Protein AF-0000000074845522 (afdb_homodimer)

Radius of gyration: 18.18 Å; Cα contacts (8 Å, |Δi|>4): 425; chains: 2; bounding box: 34×51×43 Å

pLDDT: mean 90.6, std 12.61, range [23.31, 98.69]

Structure (mmCIF, N/CA/C/O backbone):
data_AF-0000000074845522-model_v1
#
loop_
_entity.id
_entity.type
_entity.pdbx_description
1 polymer 'UHRF1-binding protein 1-like'
#
loop_
_atom_site.group_PDB
_atom_site.id
_atom_site.type_symbol
_atom_site.label_atom_id
_atom_site.label_alt_id
_atom_site.label_comp_id
_atom_site.label_asym_id
_atom_site.label_entity_id
_atom_site.label_seq_id
_atom_site.pdbx_PDB_ins_code
_atom_site.Cartn_x
_atom_site.Cartn_y
_atom_site.Cartn_z
_atom_site.occupancy
_atom_site.B_iso_or_equiv
_atom_site.auth_seq_id
_atom_site.auth_comp_id
_atom_site.auth_asym_id
_atom_site.auth_atom_id
_atom_site.pdbx_PDB_model_num
ATOM 1 N N . MET A 1 1 ? -9.688 24.25 10.195 1 79.38 1 MET A N 1
ATOM 2 C CA . MET A 1 1 ? -8.469 23.438 10.211 1 79.38 1 MET A CA 1
ATOM 3 C C . MET A 1 1 ? -8.766 21.984 9.883 1 79.38 1 MET A C 1
ATOM 5 O O . MET A 1 1 ? -8.211 21.438 8.93 1 79.38 1 MET A O 1
ATOM 9 N N . ALA A 1 2 ? -9.875 21.484 10.602 1 80.38 2 ALA A N 1
ATOM 10 C CA . ALA A 1 2 ? -10.258 20.109 10.297 1 80.38 2 ALA A CA 1
ATOM 11 C C . ALA A 1 2 ? -10.664 19.969 8.836 1 80.38 2 ALA A C 1
ATOM 13 O O . ALA A 1 2 ? -10.305 18.984 8.18 1 80.38 2 ALA A O 1
ATOM 14 N N . GLY A 1 3 ? -11.297 20.906 8.273 1 86.12 3 GLY A N 1
ATOM 15 C CA . GLY A 1 3 ? -11.742 20.875 6.895 1 86.12 3 GLY A CA 1
ATOM 16 C C . GLY A 1 3 ? -10.609 20.844 5.895 1 86.12 3 GLY A C 1
ATOM 17 O O . GLY A 1 3 ? -10.656 20.094 4.918 1 86.12 3 GLY A O 1
ATOM 18 N N . LEU A 1 4 ? -9.688 21.625 6.121 1 85.06 4 LEU A N 1
ATOM 19 C CA . LEU A 1 4 ? -8.523 21.672 5.238 1 85.06 4 LEU A CA 1
ATOM 20 C C . LEU A 1 4 ? -7.785 20.344 5.242 1 85.06 4 LEU A C 1
ATOM 22 O O . LEU A 1 4 ? -7.375 19.844 4.191 1 85.06 4 LEU A O 1
ATOM 26 N N . ILE A 1 5 ? -7.625 19.797 6.387 1 87.19 5 ILE A N 1
ATOM 27 C CA . ILE A 1 5 ? -6.91 18.531 6.5 1 87.19 5 ILE A CA 1
ATOM 28 C C . ILE A 1 5 ? -7.684 17.438 5.773 1 87.19 5 ILE A C 1
ATOM 30 O O . ILE A 1 5 ? -7.094 16.594 5.078 1 87.19 5 ILE A O 1
ATOM 34 N N . LYS A 1 6 ? -9.047 17.5 5.992 1 90.62 6 LYS A N 1
ATOM 35 C CA . LYS A 1 6 ? -9.891 16.531 5.305 1 90.62 6 LYS A CA 1
ATOM 36 C C . LYS A 1 6 ? -9.734 16.641 3.791 1 90.62 6 LYS A C 1
ATOM 38 O O . LYS A 1 6 ? -9.617 15.633 3.096 1 90.62 6 LYS A O 1
ATOM 43 N N . SER A 1 7 ? -9.727 17.891 3.377 1 92.56 7 SER A N 1
ATOM 44 C CA . SER A 1 7 ? -9.57 18.125 1.946 1 92.56 7 SER A CA 1
ATOM 45 C C . SER A 1 7 ? -8.211 17.625 1.449 1 92.56 7 SER A C 1
ATOM 47 O O . SER A 1 7 ? -8.117 17.047 0.365 1 92.56 7 SER A O 1
ATOM 49 N N . GLN A 1 8 ? -7.238 17.859 2.195 1 88.31 8 GLN A N 1
ATOM 50 C CA . GLN A 1 8 ? -5.895 17.422 1.841 1 88.31 8 GLN A CA 1
ATOM 51 C C . GLN A 1 8 ? -5.816 15.891 1.792 1 88.31 8 GLN A C 1
ATOM 53 O O . GLN A 1 8 ? -5.238 15.328 0.862 1 88.31 8 GLN A O 1
ATOM 58 N N . ILE A 1 9 ? -6.387 15.203 2.783 1 91.25 9 ILE A N 1
ATOM 59 C CA . ILE A 1 9 ? -6.402 13.742 2.842 1 91.25 9 ILE A CA 1
ATOM 60 C C . ILE A 1 9 ? -7.129 13.188 1.62 1 91.25 9 ILE A C 1
ATOM 62 O O . ILE A 1 9 ? -6.617 12.289 0.941 1 91.25 9 ILE A O 1
ATOM 66 N N . LEU A 1 10 ? -8.203 13.805 1.37 1 93.12 10 LEU A N 1
ATO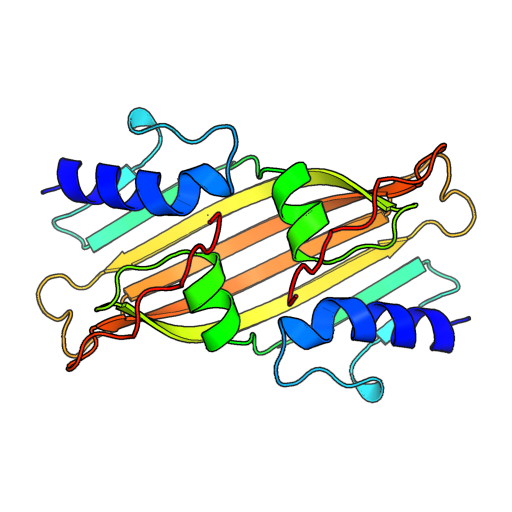M 67 C CA . LEU A 1 10 ? -9 13.352 0.237 1 93.12 10 LEU A CA 1
ATOM 68 C C . LEU A 1 10 ? -8.242 13.523 -1.071 1 93.12 10 LEU A C 1
ATOM 70 O O . LEU A 1 10 ? -8.211 12.617 -1.904 1 93.12 10 LEU A O 1
ATOM 74 N N . LYS A 1 11 ? -7.617 14.562 -1.212 1 92.19 11 LYS A N 1
ATOM 75 C CA . LYS A 1 11 ? -6.867 14.875 -2.426 1 92.19 11 LYS A CA 1
ATOM 76 C C . LYS A 1 11 ? -5.812 13.805 -2.707 1 92.19 11 LYS A C 1
ATOM 78 O O . LYS A 1 11 ? -5.633 13.391 -3.854 1 92.19 11 LYS A O 1
ATOM 83 N N . HIS A 1 12 ? -5.188 13.281 -1.694 1 90.5 12 HIS A N 1
ATOM 84 C CA . HIS A 1 12 ? -4.062 12.375 -1.887 1 90.5 12 HIS A CA 1
ATOM 85 C C . HIS A 1 12 ? -4.52 10.922 -1.893 1 90.5 12 HIS A C 1
ATOM 87 O O . HIS A 1 12 ? -3.918 10.078 -2.562 1 90.5 12 HIS A O 1
ATOM 93 N N . LEU A 1 13 ? -5.621 10.578 -1.211 1 93.62 13 LEU A N 1
ATOM 94 C CA . LEU A 1 13 ? -6.027 9.188 -1.063 1 93.62 13 LEU A CA 1
ATOM 95 C C . LEU A 1 13 ? -7.121 8.828 -2.066 1 93.62 13 LEU A C 1
ATOM 97 O O . LEU A 1 13 ? -7.344 7.652 -2.355 1 93.62 13 LEU A O 1
ATOM 101 N N . SER A 1 14 ? -7.742 9.797 -2.609 1 94.06 14 SER A N 1
ATOM 102 C CA . SER A 1 14 ? -8.914 9.539 -3.443 1 94.06 14 SER A CA 1
ATOM 103 C C . SER A 1 14 ? -8.539 8.742 -4.688 1 94.06 14 SER A C 1
ATOM 105 O O . SER A 1 14 ? -9.352 7.957 -5.188 1 94.06 14 SER A O 1
ATOM 107 N N . LYS A 1 15 ? -7.301 8.961 -5.148 1 92.69 15 LYS A N 1
ATOM 108 C CA . LYS A 1 15 ? -6.859 8.219 -6.324 1 92.69 15 LYS A CA 1
ATOM 109 C C . LYS A 1 15 ? -6.773 6.723 -6.023 1 92.69 15 LYS A C 1
ATOM 111 O O . LYS A 1 15 ? -6.98 5.895 -6.914 1 92.69 15 LYS A O 1
ATOM 116 N N . PHE A 1 16 ? -6.543 6.406 -4.77 1 95.44 16 PHE A N 1
ATOM 117 C CA . PHE A 1 16 ? -6.246 5.027 -4.406 1 95.44 16 PHE A CA 1
ATOM 118 C C . PHE A 1 16 ? -7.457 4.367 -3.762 1 95.44 16 PHE A C 1
ATOM 120 O O . PHE A 1 16 ? -7.441 3.166 -3.479 1 95.44 16 PHE A O 1
ATOM 127 N N . THR A 1 17 ? -8.516 5.148 -3.584 1 97.38 17 THR A N 1
ATOM 128 C CA . THR A 1 17 ? -9.68 4.625 -2.883 1 97.38 17 THR A CA 1
ATOM 129 C C . THR A 1 17 ? -10.945 4.832 -3.711 1 97.38 17 THR A C 1
ATOM 131 O O . THR A 1 17 ? -11.008 5.746 -4.535 1 97.38 17 THR A O 1
ATOM 134 N N . LYS A 1 18 ? -11.914 3.988 -3.457 1 97.19 18 LYS A N 1
ATOM 135 C CA . LYS A 1 18 ? -13.172 4.055 -4.203 1 97.19 18 LYS A CA 1
ATOM 136 C C . LYS A 1 18 ? -14.312 4.559 -3.322 1 97.19 18 LYS A C 1
ATOM 138 O O . LYS A 1 18 ? -15.359 4.969 -3.828 1 97.19 18 LYS A O 1
ATOM 143 N N . ASN A 1 19 ? -14.109 4.469 -2.041 1 97.06 19 ASN A N 1
ATOM 144 C CA . ASN A 1 19 ? -15.234 4.781 -1.167 1 97.06 19 ASN A CA 1
ATOM 145 C C . ASN A 1 19 ? -14.867 5.855 -0.145 1 97.06 19 ASN A C 1
ATOM 147 O O . ASN A 1 19 ? -15.422 5.883 0.955 1 97.06 19 ASN A O 1
ATOM 151 N N . LEU A 1 20 ? -13.953 6.68 -0.447 1 95.75 20 LEU A N 1
ATOM 152 C CA . LEU A 1 20 ? -13.539 7.699 0.507 1 95.75 20 LEU A CA 1
ATOM 153 C C . LEU A 1 20 ? -14.242 9.023 0.233 1 95.75 20 LEU A C 1
ATOM 155 O O . LEU A 1 20 ? -14.281 9.484 -0.908 1 95.75 20 LEU A O 1
ATOM 159 N N . SER A 1 21 ? -14.961 9.531 1.164 1 93.75 21 SER A N 1
ATOM 160 C CA . SER A 1 21 ? -15.57 10.859 1.137 1 93.75 21 SER A CA 1
ATOM 161 C C . SER A 1 21 ? -15.227 11.648 2.396 1 93.75 21 SER A C 1
ATOM 163 O O . SER A 1 21 ? -14.75 11.078 3.383 1 93.75 21 SER A O 1
ATOM 165 N N . SER A 1 22 ? -15.453 12.93 2.318 1 90.56 22 SER A N 1
ATOM 166 C CA . SER A 1 22 ? -15.078 13.828 3.408 1 90.56 22 SER A CA 1
ATOM 167 C C . SER A 1 22 ? -15.766 13.43 4.711 1 90.56 22 SER A C 1
ATOM 169 O O . SER A 1 22 ? -15.203 13.602 5.793 1 90.56 22 SER A O 1
ATOM 171 N N . ASP A 1 23 ? -16.906 12.883 4.625 1 91.06 23 ASP A N 1
ATOM 172 C CA . ASP A 1 23 ? -17.688 12.547 5.812 1 91.06 23 ASP A CA 1
ATOM 173 C C . ASP A 1 23 ? -17.125 11.312 6.512 1 91.06 23 ASP A C 1
ATOM 175 O O . ASP A 1 23 ? -17.438 11.055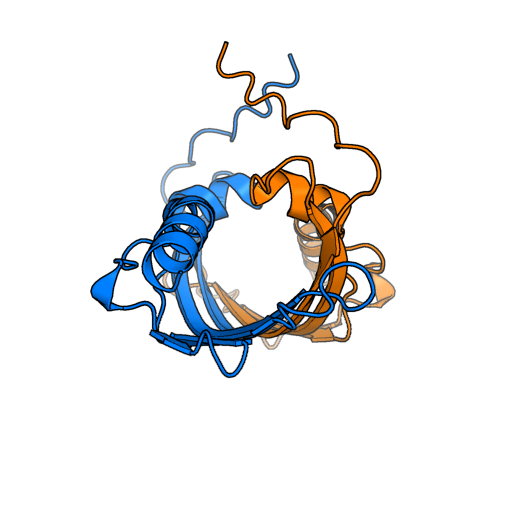 7.676 1 91.06 23 ASP A O 1
ATOM 179 N N . LYS A 1 24 ? -16.281 10.531 5.816 1 92.25 24 LYS A N 1
ATOM 180 C CA . LYS A 1 24 ? -15.703 9.312 6.375 1 92.25 24 LYS A CA 1
ATOM 181 C C . LYS A 1 24 ? -14.383 9.602 7.078 1 92.25 24 LYS A C 1
ATOM 183 O O . LYS A 1 24 ? -13.859 8.75 7.805 1 92.25 24 LYS A O 1
ATOM 188 N N . ILE A 1 25 ? -13.906 10.719 6.863 1 92.81 25 ILE A N 1
ATOM 189 C CA . ILE A 1 25 ? -12.617 11.078 7.445 1 92.81 25 ILE A CA 1
ATOM 190 C C . ILE A 1 25 ? -12.82 11.641 8.852 1 92.81 25 ILE A C 1
ATOM 192 O O . ILE A 1 25 ? -13.469 12.68 9.016 1 92.81 25 ILE A O 1
ATOM 196 N N . ASN A 1 26 ? -12.359 10.906 9.781 1 91.94 26 ASN A N 1
ATOM 197 C CA . ASN A 1 26 ? -12.383 11.352 11.172 1 91.94 26 ASN A CA 1
ATOM 198 C C . ASN A 1 26 ? -11 11.797 11.633 1 91.94 26 ASN A C 1
ATOM 200 O O . ASN A 1 26 ? -10.102 10.969 11.828 1 91.94 26 ASN A O 1
ATOM 204 N N . VAL A 1 27 ? -10.82 13.062 11.828 1 89.25 27 VAL A N 1
ATOM 205 C CA . VAL A 1 27 ? -9.531 13.602 12.25 1 89.25 27 VAL A CA 1
ATOM 206 C C . VAL A 1 27 ? -9.719 14.508 13.461 1 89.25 27 VAL A C 1
ATOM 208 O O . VAL A 1 27 ? -10.555 15.414 13.445 1 89.25 27 VAL A O 1
ATOM 211 N N . SER A 1 28 ? -9.125 14.203 14.539 1 89.88 28 SER A N 1
ATOM 212 C CA . SER A 1 28 ? -9.023 15.078 15.711 1 89.88 28 SER A CA 1
ATOM 213 C C . SER A 1 28 ? -7.867 16.062 15.562 1 89.88 28 SER A C 1
ATOM 215 O O . SER A 1 28 ? -6.707 15.695 15.789 1 89.88 28 SER A O 1
ATOM 217 N N . THR A 1 29 ? -8.117 17.266 15.273 1 83.12 29 THR A N 1
ATOM 218 C CA . THR A 1 29 ? -7.078 18.25 15.008 1 83.12 29 THR A CA 1
ATOM 219 C C . THR A 1 29 ? -6.328 18.609 16.297 1 83.12 29 THR A C 1
ATOM 221 O O . THR A 1 29 ? -5.105 18.766 16.281 1 83.12 29 THR A O 1
ATOM 224 N N . PHE A 1 30 ? -7.152 18.781 17.406 1 84.31 30 PHE A N 1
ATOM 225 C CA . PHE A 1 30 ? -6.504 19.125 18.672 1 84.31 30 PHE A CA 1
ATOM 226 C C . PHE A 1 30 ? -5.523 18.031 19.094 1 84.31 30 PHE A C 1
ATOM 228 O O . PHE A 1 30 ? -4.387 18.312 19.469 1 84.31 30 PHE A O 1
ATOM 235 N N . LYS A 1 31 ? -5.879 16.734 18.812 1 88.75 31 LYS A N 1
ATOM 236 C CA . LYS A 1 31 ? -5.043 15.609 19.219 1 88.75 31 LYS A CA 1
ATOM 237 C C . LYS A 1 31 ? -4.047 15.25 18.109 1 88.75 31 LYS A C 1
ATOM 239 O O . LYS A 1 31 ? -3.08 14.531 18.359 1 88.75 31 LYS A O 1
ATOM 244 N N . GLY A 1 32 ? -4.273 15.734 16.938 1 91.81 32 GLY A N 1
ATOM 245 C CA . GLY A 1 32 ? -3.42 15.43 15.805 1 91.81 32 GLY A CA 1
ATOM 246 C C . GLY A 1 32 ? -3.549 13.992 15.336 1 91.81 32 GLY A C 1
ATOM 247 O O . GLY A 1 32 ? -2.549 13.336 15.031 1 91.81 32 GLY A O 1
ATOM 248 N N . GLU A 1 33 ? -4.684 13.406 15.578 1 94.38 33 GLU A N 1
ATOM 249 C CA . GLU A 1 33 ? -4.906 12.016 15.188 1 94.38 33 GLU A CA 1
ATOM 250 C C . GLU A 1 33 ? -6.074 11.891 14.211 1 94.38 33 GLU A C 1
ATOM 252 O O . GLU A 1 33 ? -7.031 12.664 14.281 1 94.38 33 GLU A O 1
ATOM 257 N N . GLY A 1 34 ? -5.922 10.953 13.25 1 94 34 GLY A N 1
ATOM 258 C CA . GLY A 1 34 ? -6.98 10.602 12.312 1 94 34 GLY A CA 1
ATOM 259 C C . GLY A 1 34 ? -7.09 9.117 12.055 1 94 34 GLY A C 1
ATOM 260 O O . GLY A 1 34 ? -6.109 8.383 12.203 1 94 34 GLY A O 1
ATOM 261 N N . GLU A 1 35 ? -8.336 8.766 11.773 1 94.5 35 GLU A N 1
ATOM 262 C CA . GLU A 1 35 ? -8.555 7.344 11.516 1 94.5 35 GLU A CA 1
ATOM 263 C C . GLU A 1 35 ? -9.562 7.137 10.391 1 94.5 35 GLU A C 1
ATOM 265 O O . GLU A 1 35 ? -10.547 7.879 10.289 1 94.5 35 GLU A O 1
ATOM 270 N N . LEU A 1 36 ? -9.297 6.18 9.578 1 95.31 36 LEU A N 1
ATOM 271 C CA . LEU A 1 36 ? -10.195 5.68 8.547 1 95.31 36 LEU A CA 1
ATOM 272 C C . LEU A 1 36 ? -10.352 4.168 8.641 1 95.31 36 LEU A C 1
ATOM 274 O O . LEU A 1 36 ? -9.422 3.469 9.047 1 95.31 36 LEU A O 1
ATOM 278 N N . SER A 1 37 ? -11.5 3.752 8.328 1 95.69 37 SER A N 1
ATOM 279 C CA . SER A 1 37 ? -11.711 2.309 8.367 1 95.69 37 SER A CA 1
ATOM 280 C C . SER A 1 37 ? -12.422 1.817 7.113 1 95.69 37 SER A C 1
ATOM 282 O O . SER A 1 37 ? -13.141 2.578 6.461 1 95.69 37 SER A O 1
ATOM 284 N N . ASN A 1 38 ? -12.156 0.549 6.777 1 96.81 38 ASN A N 1
ATOM 285 C CA . ASN A 1 38 ? -12.844 -0.185 5.719 1 96.81 38 ASN A CA 1
ATOM 286 C C . ASN A 1 38 ? -12.766 0.546 4.383 1 96.81 38 ASN A C 1
ATOM 288 O O . ASN A 1 38 ? -13.789 0.78 3.736 1 96.81 38 ASN A O 1
ATOM 292 N N . LEU A 1 39 ? -11.586 0.851 4.066 1 97.75 39 LEU A N 1
ATOM 293 C CA . LEU A 1 39 ? -11.367 1.499 2.777 1 97.75 39 LEU A CA 1
ATOM 294 C C . LEU A 1 39 ? -11.375 0.476 1.646 1 97.75 39 LEU A C 1
ATOM 296 O O . LEU A 1 39 ? -10.758 -0.584 1.758 1 97.75 39 LEU A O 1
ATOM 300 N N . GLU A 1 40 ? -12.109 0.762 0.658 1 98.56 40 GLU A N 1
ATOM 301 C CA . GLU A 1 40 ? -12 0.024 -0.597 1 98.56 40 GLU A CA 1
ATOM 302 C C . GLU A 1 40 ? -11.008 0.688 -1.544 1 98.56 40 GLU A C 1
ATOM 304 O O . GLU A 1 40 ? -11.164 1.856 -1.901 1 98.56 40 GLU A O 1
ATOM 309 N N . LEU A 1 41 ? -10.023 -0.035 -1.966 1 98.25 41 LEU A N 1
ATOM 310 C CA . LEU A 1 41 ? -8.961 0.506 -2.811 1 98.25 41 LEU A CA 1
ATOM 311 C C . LEU A 1 41 ? -9.305 0.349 -4.285 1 98.25 41 LEU A C 1
ATOM 313 O O . LEU A 1 41 ? -10.148 -0.481 -4.648 1 98.25 41 LEU A O 1
ATOM 317 N N . ASN A 1 42 ? -8.672 1.185 -5.117 1 98 42 ASN A N 1
ATOM 318 C CA . ASN A 1 42 ? -8.914 1.174 -6.559 1 98 42 ASN A CA 1
ATOM 319 C C . ASN A 1 42 ? -8.109 0.08 -7.254 1 98 42 ASN A C 1
ATOM 321 O O . ASN A 1 42 ? -6.91 0.232 -7.473 1 98 42 ASN A O 1
ATOM 325 N N . GLU A 1 43 ? -8.766 -0.927 -7.645 1 97.69 43 GLU A N 1
ATOM 326 C CA . GLU A 1 43 ? -8.125 -2.127 -8.188 1 97.69 43 GLU A CA 1
ATOM 327 C C . GLU A 1 43 ? -7.41 -1.826 -9.5 1 97.69 43 GLU A C 1
ATOM 329 O O . GLU A 1 43 ? -6.324 -2.352 -9.75 1 97.69 43 GLU A O 1
ATOM 334 N N . ASP A 1 44 ? -7.988 -0.964 -10.273 1 96.12 44 ASP A N 1
ATOM 335 C CA . ASP A 1 44 ? -7.391 -0.66 -11.57 1 96.12 44 ASP A CA 1
ATOM 336 C C . ASP A 1 44 ? -6.074 0.095 -11.406 1 96.12 44 ASP A C 1
ATOM 338 O O . ASP A 1 44 ? -5.094 -0.199 -12.094 1 96.12 44 ASP A O 1
ATOM 342 N N . ILE A 1 45 ? -6.039 1.007 -10.523 1 95.06 45 ILE A N 1
ATOM 343 C CA . ILE A 1 45 ? -4.836 1.79 -10.266 1 95.06 45 ILE A CA 1
ATOM 344 C C . ILE A 1 45 ? -3.744 0.887 -9.695 1 95.06 45 ILE A C 1
ATOM 346 O O . ILE A 1 45 ? -2.598 0.929 -10.148 1 95.06 45 ILE A O 1
ATOM 350 N N . LEU A 1 46 ? -4.125 0.031 -8.773 1 95.75 46 LEU A N 1
ATOM 351 C CA . LEU A 1 46 ? -3.148 -0.858 -8.148 1 95.75 46 LEU A CA 1
ATOM 352 C C . LEU A 1 46 ? -2.6 -1.857 -9.164 1 95.75 46 LEU A C 1
ATOM 354 O O . LEU A 1 46 ? -1.405 -2.164 -9.156 1 95.75 46 LEU A O 1
ATOM 358 N N . THR A 1 47 ? -3.48 -2.377 -10.047 1 96.25 47 THR A N 1
ATOM 359 C CA . THR A 1 47 ? -3.059 -3.295 -11.102 1 96.25 47 THR A CA 1
ATOM 360 C C . THR A 1 47 ? -1.975 -2.662 -11.969 1 96.25 47 THR A C 1
ATOM 362 O O . THR A 1 47 ? -0.989 -3.314 -12.32 1 96.25 47 THR A O 1
ATOM 365 N N . GLN A 1 48 ? -2.092 -1.42 -12.219 1 93.25 48 GLN A N 1
ATOM 366 C CA . GLN A 1 48 ? -1.132 -0.699 -13.047 1 93.25 48 GLN A CA 1
ATOM 367 C C . GLN A 1 48 ? 0.152 -0.409 -12.281 1 93.25 48 GLN A C 1
ATOM 369 O O . GLN A 1 48 ? 1.253 -0.624 -12.789 1 93.25 48 GLN A O 1
ATOM 374 N N . LEU A 1 49 ? 0.011 -0.007 -11.109 1 90 49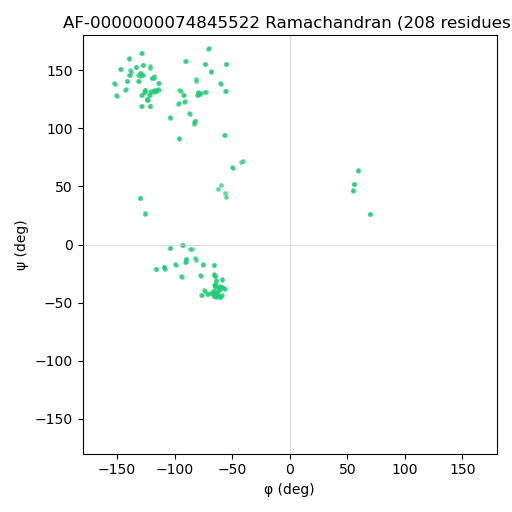 LEU A N 1
ATOM 375 C CA . LEU A 1 49 ? 1.151 0.401 -10.297 1 90 49 LEU A CA 1
ATOM 376 C C . LEU A 1 49 ? 2.068 -0.784 -10.016 1 90 49 LEU A C 1
ATOM 378 O O . LEU A 1 49 ? 3.293 -0.635 -9.984 1 90 49 LEU A O 1
ATOM 382 N N . LEU A 1 50 ? 1.487 -1.948 -9.844 1 91.5 50 LEU A N 1
ATOM 383 C CA . LEU A 1 50 ? 2.273 -3.127 -9.5 1 91.5 50 LEU A CA 1
ATOM 384 C C . LEU A 1 50 ? 2.838 -3.791 -10.75 1 91.5 50 LEU A C 1
ATOM 386 O O . LEU A 1 50 ? 3.555 -4.793 -10.656 1 91.5 50 LEU A O 1
ATOM 390 N N . GLU A 1 51 ? 2.494 -3.289 -11.852 1 90.56 51 GLU A N 1
ATOM 391 C CA . GLU A 1 51 ? 3.004 -3.793 -13.125 1 90.56 51 GLU A CA 1
ATOM 392 C C . GLU A 1 51 ? 2.752 -5.293 -13.258 1 90.56 51 GLU A C 1
ATOM 394 O O . GLU A 1 51 ? 3.666 -6.051 -13.594 1 90.56 51 GLU A O 1
ATOM 399 N N . LEU A 1 52 ? 1.622 -5.723 -12.969 1 93.25 52 LEU A N 1
ATOM 400 C CA . LEU A 1 52 ? 1.288 -7.141 -13.039 1 93.25 52 LEU A CA 1
ATOM 401 C C . LEU A 1 52 ? 1.277 -7.625 -14.484 1 93.25 52 LEU A C 1
ATOM 403 O O . LEU A 1 52 ? 0.979 -6.855 -15.398 1 93.25 52 LEU A O 1
ATOM 407 N N . PRO A 1 53 ? 1.613 -8.859 -14.641 1 91.62 53 PRO A N 1
ATOM 408 C CA . PRO A 1 53 ? 1.493 -9.367 -16 1 91.62 53 PRO A CA 1
ATOM 409 C C . PRO A 1 53 ? 0.094 -9.18 -16.594 1 91.62 53 PRO A C 1
ATOM 411 O O . PRO A 1 53 ? -0.884 -9.102 -15.836 1 91.62 53 PRO A O 1
ATOM 414 N N . THR A 1 54 ? -0.02 -9.125 -17.891 1 94.81 54 THR A N 1
ATOM 415 C CA . THR A 1 54 ? -1.265 -8.766 -18.562 1 94.81 54 THR A CA 1
ATOM 416 C C . THR A 1 54 ? -2.338 -9.82 -18.312 1 94.81 54 THR A C 1
ATOM 418 O O . THR A 1 54 ? -3.523 -9.57 -18.547 1 94.81 54 THR A O 1
ATOM 421 N N . TRP A 1 55 ? -1.989 -10.922 -17.906 1 94.06 55 TRP A N 1
ATOM 422 C CA . TRP A 1 55 ? -2.959 -11.984 -17.688 1 94.06 55 TRP A CA 1
ATOM 423 C C . TRP A 1 55 ? -3.428 -11.984 -16.234 1 94.06 55 TRP A C 1
ATOM 425 O O . TRP A 1 55 ? -4.164 -12.883 -15.812 1 94.06 55 TRP A O 1
ATOM 435 N N . LEU A 1 56 ? -2.924 -11.07 -15.367 1 95.25 56 LEU A N 1
ATOM 436 C CA . LEU A 1 56 ? -3.324 -10.938 -13.969 1 95.25 56 LEU A CA 1
ATOM 437 C C . LEU A 1 56 ? -3.939 -9.57 -13.703 1 95.25 56 LEU A C 1
ATOM 439 O O . LEU A 1 56 ? -3.496 -8.57 -14.266 1 95.25 56 LEU A O 1
ATOM 443 N N . ARG A 1 57 ? -4.926 -9.578 -12.852 1 96.69 57 ARG A N 1
ATOM 444 C CA . ARG A 1 57 ? -5.492 -8.312 -12.414 1 96.69 57 ARG A CA 1
ATOM 445 C C . ARG A 1 57 ? -5.977 -8.391 -10.969 1 96.69 57 ARG A C 1
ATOM 447 O O . ARG A 1 57 ? -6.355 -9.469 -10.5 1 96.69 57 ARG A O 1
ATOM 454 N N . ILE A 1 58 ? -5.945 -7.277 -10.305 1 97.88 58 ILE A N 1
ATOM 455 C CA . ILE A 1 58 ? -6.527 -7.172 -8.969 1 97.88 58 ILE A CA 1
ATOM 456 C C . ILE A 1 58 ? -8.039 -7 -9.078 1 97.88 58 ILE A C 1
ATOM 458 O O . ILE A 1 58 ? -8.523 -6.148 -9.836 1 97.88 58 ILE A O 1
ATOM 462 N N . THR A 1 59 ? -8.766 -7.797 -8.375 1 97.88 59 THR A N 1
ATOM 463 C CA . THR A 1 59 ? -10.219 -7.762 -8.461 1 97.88 59 THR A CA 1
ATOM 464 C C . THR A 1 59 ? -10.82 -7.184 -7.18 1 97.88 59 THR A C 1
ATOM 466 O O . THR A 1 59 ? -11.969 -6.727 -7.18 1 97.88 59 THR A O 1
ATOM 469 N N . LYS A 1 60 ? -10.094 -7.211 -6.16 1 98.31 60 LYS A N 1
ATOM 470 C CA . LYS A 1 60 ? -10.531 -6.684 -4.871 1 98.31 60 LYS A CA 1
ATOM 471 C C . LYS A 1 60 ? -9.336 -6.215 -4.039 1 98.31 60 LYS A C 1
ATOM 473 O O . LYS A 1 60 ? -8.289 -6.867 -4.02 1 98.31 60 LYS A O 1
ATOM 478 N N . ALA A 1 61 ? -9.469 -5.125 -3.381 1 98.69 61 ALA A N 1
ATOM 479 C CA . ALA A 1 61 ? -8.477 -4.617 -2.436 1 98.69 61 ALA A CA 1
ATOM 480 C C . ALA A 1 61 ? -9.133 -3.783 -1.343 1 98.69 61 ALA A C 1
ATOM 482 O O . ALA A 1 61 ? -9.906 -2.869 -1.634 1 98.69 61 ALA A O 1
ATOM 483 N N . VAL A 1 62 ? -8.828 -4.105 -0.13 1 98.69 62 VAL A N 1
ATOM 484 C CA . VAL A 1 62 ? -9.422 -3.395 0.997 1 98.69 62 VAL A CA 1
ATOM 485 C C . VAL A 1 62 ? -8.375 -3.162 2.078 1 98.69 62 VAL A C 1
ATOM 487 O O . VAL A 1 62 ? -7.441 -3.957 2.227 1 98.69 62 VAL A O 1
ATOM 490 N N . CYS A 1 63 ? -8.492 -2.113 2.713 1 98.44 63 CYS A N 1
ATOM 491 C CA . CYS A 1 63 ? -7.707 -1.789 3.902 1 98.44 63 CYS A CA 1
ATOM 492 C C . CYS A 1 63 ? -8.617 -1.531 5.098 1 98.44 63 CYS A C 1
ATOM 494 O O . CYS A 1 63 ? -9.398 -0.578 5.098 1 98.44 63 CYS A O 1
ATOM 496 N N . ASN A 1 64 ? -8.453 -2.318 6.102 1 98.12 64 ASN A N 1
ATOM 497 C CA . ASN A 1 64 ? -9.398 -2.27 7.219 1 98.12 64 ASN A CA 1
ATOM 498 C C . ASN A 1 64 ? -9.172 -1.033 8.086 1 98.12 64 ASN A C 1
ATOM 500 O O . ASN A 1 64 ? -10.125 -0.422 8.562 1 98.12 64 ASN A O 1
ATOM 504 N N . ARG A 1 65 ? -7.996 -0.637 8.336 1 97.5 65 ARG A N 1
ATOM 505 C CA . ARG A 1 65 ? -7.746 0.48 9.242 1 97.5 65 ARG A CA 1
ATOM 506 C C . ARG A 1 65 ? -6.582 1.334 8.75 1 97.5 65 ARG A C 1
ATOM 508 O O . ARG A 1 65 ? -5.539 0.806 8.367 1 97.5 65 ARG A O 1
ATOM 515 N N . VAL A 1 66 ? -6.773 2.596 8.758 1 97.06 66 VAL A N 1
ATOM 516 C CA . VAL A 1 66 ? -5.734 3.594 8.539 1 97.06 66 VAL A CA 1
ATOM 517 C C . VAL A 1 66 ? -5.738 4.605 9.688 1 97.06 66 VAL A C 1
ATOM 519 O O . VAL A 1 66 ? -6.801 5.102 10.078 1 97.06 66 VAL A O 1
ATOM 522 N N . ALA A 1 67 ? -4.613 4.828 10.188 1 96.81 67 ALA A N 1
ATOM 523 C CA . ALA A 1 67 ? -4.469 5.836 11.234 1 96.81 67 ALA A CA 1
ATOM 524 C C . ALA A 1 67 ? -3.342 6.809 10.906 1 96.81 67 ALA A C 1
ATOM 526 O O . ALA A 1 67 ? -2.338 6.426 10.305 1 96.81 67 ALA A O 1
ATOM 527 N N . VAL A 1 68 ? -3.529 8 11.328 1 95.25 68 VAL A N 1
ATOM 528 C CA . VAL A 1 68 ? -2.494 9.016 11.156 1 95.25 68 VAL A CA 1
ATOM 529 C C . VAL A 1 68 ? -2.258 9.742 12.477 1 95.25 68 VAL A C 1
ATOM 531 O O . VAL A 1 68 ? -3.203 10.016 13.227 1 95.25 68 VAL A O 1
ATOM 534 N N . LYS A 1 69 ? -1.118 10.016 12.742 1 95.12 69 LYS A N 1
ATOM 535 C CA . LYS A 1 69 ? -0.701 10.812 13.891 1 95.12 69 LYS A CA 1
ATOM 536 C C . LYS A 1 69 ? 0.13 12.016 13.445 1 95.12 69 LYS A C 1
ATOM 538 O O . LYS A 1 69 ? 1.181 11.859 12.82 1 95.12 69 LYS A O 1
ATOM 543 N N . ILE A 1 70 ? -0.312 13.164 13.867 1 93 70 ILE A N 1
ATOM 544 C CA . ILE A 1 70 ? 0.335 14.414 13.461 1 93 70 ILE A CA 1
ATOM 545 C C . ILE A 1 70 ? 0.631 15.266 14.688 1 93 70 ILE A C 1
ATOM 547 O O . ILE A 1 70 ? -0.249 15.492 15.523 1 93 70 ILE A O 1
ATOM 551 N N . GLN A 1 71 ? 1.77 15.695 14.82 1 90.19 71 GLN A N 1
ATOM 552 C CA . GLN A 1 71 ? 2.107 16.719 15.805 1 90.19 71 GLN A CA 1
ATOM 553 C C . GLN A 1 71 ? 2.123 18.109 15.18 1 90.19 71 GLN A C 1
ATOM 555 O O . GLN A 1 71 ? 3.184 18.609 14.797 1 90.19 71 GLN A O 1
ATOM 560 N N . TRP A 1 72 ? 1.044 18.844 15.18 1 83.75 72 TRP A N 1
ATOM 561 C CA . TRP A 1 72 ? 0.869 20.078 14.414 1 83.75 72 TRP A CA 1
ATOM 562 C C . TRP A 1 72 ? 1.849 21.156 14.883 1 83.75 72 TRP A C 1
ATOM 564 O O . TRP A 1 72 ? 2.32 21.969 14.078 1 83.75 72 TRP A O 1
ATOM 574 N N . THR A 1 73 ? 2.016 21.031 16.1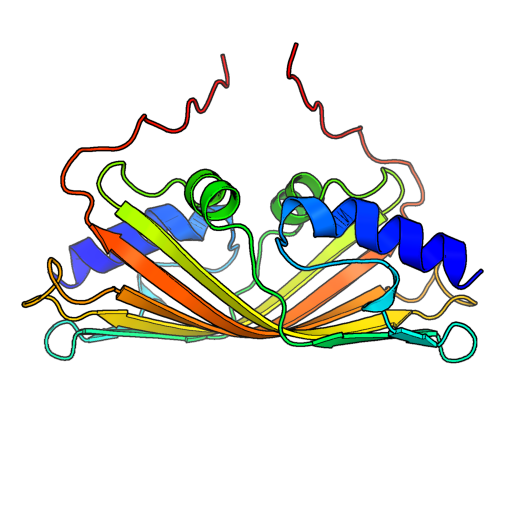09 1 84.94 73 THR A N 1
ATOM 575 C CA . THR A 1 73 ? 2.861 22.078 16.672 1 84.94 73 THR A CA 1
ATOM 576 C C . THR A 1 73 ? 4.336 21.75 16.453 1 84.94 73 THR A C 1
ATOM 578 O O . THR A 1 73 ? 5.203 22.594 16.672 1 84.94 73 THR A O 1
ATOM 581 N N . LYS A 1 74 ? 4.684 20.578 16.078 1 90.56 74 LYS A N 1
ATOM 582 C CA . LYS A 1 74 ? 6.078 20.172 15.938 1 90.56 74 LYS A CA 1
ATOM 583 C C . LYS A 1 74 ? 6.332 19.516 14.586 1 90.56 74 LYS A C 1
ATOM 585 O O . LYS A 1 74 ? 6.984 18.484 14.508 1 90.56 74 LYS A O 1
ATOM 590 N N . LEU A 1 75 ? 5.797 19.969 13.523 1 86.62 75 LEU A N 1
ATOM 591 C CA . LEU A 1 75 ? 5.871 19.375 12.195 1 86.62 75 LEU A CA 1
ATOM 592 C C . LEU A 1 75 ? 7.301 19.406 11.664 1 86.62 75 LEU A C 1
ATOM 594 O O . LEU A 1 75 ? 7.699 18.531 10.891 1 86.62 75 LEU A O 1
ATOM 598 N N . LYS A 1 76 ? 8.062 20.359 12.164 1 86.75 76 LYS A N 1
ATOM 599 C CA . LYS A 1 76 ? 9.438 20.516 11.688 1 86.75 76 LYS A CA 1
ATOM 600 C C . LYS A 1 76 ? 10.359 19.469 12.305 1 86.75 76 LYS A C 1
ATOM 602 O O . LYS A 1 76 ? 11.359 19.078 11.703 1 86.75 76 LYS A O 1
ATOM 607 N N . SER A 1 77 ? 10.023 18.984 13.461 1 91.19 77 SER A N 1
ATOM 608 C CA . SER A 1 77 ? 10.945 18.125 14.188 1 91.19 77 SER A CA 1
ATOM 609 C C . SER A 1 77 ? 10.375 16.719 14.352 1 91.19 77 SER A C 1
ATOM 611 O O . SER A 1 77 ? 11.117 15.766 14.625 1 91.19 77 SER A O 1
ATOM 613 N N . GLN A 1 78 ? 9.078 16.672 14.227 1 92.56 78 GLN A N 1
ATOM 614 C CA . GLN A 1 78 ? 8.422 15.383 14.391 1 92.56 78 GLN A CA 1
ATOM 615 C C . GLN A 1 78 ? 7.703 14.961 13.109 1 92.56 78 GLN A C 1
ATOM 617 O O . GLN A 1 78 ? 6.93 15.742 12.547 1 92.56 78 GLN A O 1
ATOM 622 N N . PRO A 1 79 ? 7.953 13.773 12.758 1 94.31 79 PRO A N 1
ATOM 623 C CA . PRO A 1 79 ? 7.316 13.32 11.523 1 94.31 79 PRO A CA 1
ATOM 624 C C . PRO A 1 79 ? 5.82 13.055 11.695 1 94.31 79 PRO A C 1
ATOM 626 O O . PRO A 1 79 ? 5.359 12.789 12.805 1 94.31 79 PRO A O 1
ATOM 629 N N . ILE A 1 80 ? 5.062 13.125 10.656 1 95.19 80 ILE A N 1
ATOM 630 C CA . ILE A 1 80 ? 3.713 12.578 10.562 1 95.19 80 ILE A CA 1
ATOM 631 C C . ILE A 1 80 ? 3.783 11.07 10.352 1 95.19 80 ILE A C 1
ATOM 633 O O . ILE A 1 80 ? 4.5 10.594 9.461 1 95.19 80 ILE A O 1
ATOM 637 N N . CYS A 1 81 ? 3.062 10.336 11.133 1 96.81 81 CYS A N 1
ATOM 638 C CA . CYS A 1 81 ? 3.088 8.883 11.008 1 96.81 81 CYS A CA 1
ATOM 639 C C . CYS A 1 81 ? 1.742 8.352 10.531 1 96.81 81 CYS A C 1
ATOM 641 O O . CYS A 1 81 ? 0.693 8.789 11.008 1 96.81 81 CYS A O 1
ATOM 643 N N . LEU A 1 82 ? 1.839 7.473 9.555 1 97.19 82 LEU A N 1
ATOM 644 C CA . LEU A 1 82 ? 0.667 6.762 9.062 1 97.19 82 LEU A CA 1
ATOM 645 C C . LEU A 1 82 ? 0.77 5.27 9.367 1 97.19 82 LEU A C 1
ATOM 647 O O . LEU A 1 82 ? 1.835 4.672 9.195 1 97.19 82 LEU A O 1
ATOM 651 N N . TYR A 1 83 ? -0.336 4.684 9.773 1 98.25 83 TYR A N 1
ATOM 652 C CA . TYR A 1 83 ? -0.428 3.266 10.102 1 98.25 83 TYR A CA 1
ATOM 653 C C . TYR A 1 83 ? -1.518 2.588 9.281 1 98.25 83 TYR A C 1
ATOM 655 O O . TYR A 1 83 ? -2.674 3.018 9.297 1 98.25 83 TYR A O 1
ATOM 663 N N . LEU A 1 84 ? -1.183 1.546 8.57 1 98 84 LEU A N 1
ATOM 664 C CA . LEU A 1 84 ? -2.16 0.768 7.816 1 98 84 LEU A CA 1
ATOM 665 C C . LEU A 1 84 ? -2.17 -0.686 8.281 1 98 84 LEU A C 1
ATOM 667 O O . LEU A 1 84 ? -1.111 -1.295 8.453 1 98 84 LEU A O 1
ATOM 671 N N . ASP A 1 85 ? -3.336 -1.186 8.516 1 98.06 85 ASP A N 1
ATOM 672 C CA . ASP A 1 85 ? -3.461 -2.555 9.008 1 98.06 85 ASP A CA 1
ATOM 673 C C . ASP A 1 85 ? -4.5 -3.332 8.203 1 98.06 85 ASP A C 1
ATOM 675 O O . ASP A 1 85 ? -5.527 -2.777 7.801 1 98.06 85 ASP A O 1
ATOM 679 N N . GLU A 1 86 ? -4.219 -4.629 8.039 1 98.31 86 GLU A N 1
ATOM 680 C CA . GLU A 1 86 ? -5.152 -5.598 7.473 1 98.31 86 GLU A CA 1
ATOM 681 C C . GLU A 1 86 ? -5.574 -5.199 6.062 1 98.31 86 GLU A C 1
ATOM 683 O O . GLU A 1 86 ? -6.758 -4.973 5.801 1 98.31 86 GLU A O 1
ATOM 688 N N . ILE A 1 87 ? -4.645 -5.168 5.184 1 98.56 87 ILE A N 1
ATOM 689 C CA . ILE A 1 87 ? -4.906 -4.984 3.762 1 98.56 87 ILE A CA 1
ATOM 690 C C . ILE A 1 87 ? -5.055 -6.344 3.086 1 98.56 87 ILE A C 1
ATOM 692 O O . ILE A 1 87 ? -4.234 -7.238 3.291 1 98.56 87 ILE A O 1
ATOM 696 N N . ILE A 1 88 ? -6.094 -6.5 2.375 1 98.69 88 ILE A N 1
ATOM 697 C CA . ILE A 1 88 ? -6.363 -7.73 1.643 1 98.69 88 ILE A CA 1
ATOM 698 C C . ILE A 1 88 ? -6.512 -7.422 0.154 1 98.69 88 ILE A C 1
ATOM 700 O O . ILE A 1 88 ? -7.293 -6.551 -0.233 1 98.69 88 ILE A O 1
ATOM 704 N N . ILE A 1 89 ? -5.797 -8.141 -0.641 1 98.31 89 ILE A N 1
ATOM 705 C CA . ILE A 1 89 ? -5.836 -7.973 -2.09 1 98.31 89 ILE A CA 1
ATOM 706 C C . ILE A 1 89 ? -6.145 -9.312 -2.756 1 98.31 89 ILE A C 1
ATOM 708 O O . ILE A 1 89 ? -5.531 -10.328 -2.43 1 98.31 89 ILE A O 1
ATOM 712 N N . GLU A 1 90 ? -7.023 -9.305 -3.643 1 98.12 90 GLU A N 1
ATOM 713 C CA . GLU A 1 90 ? -7.332 -10.484 -4.438 1 98.12 90 GLU A CA 1
ATOM 714 C C . GLU A 1 90 ? -7.016 -10.258 -5.91 1 98.12 90 GLU A C 1
ATOM 716 O O . GLU A 1 90 ? -7.395 -9.234 -6.484 1 98.12 90 GLU A O 1
ATOM 721 N N . THR A 1 91 ? -6.316 -11.227 -6.508 1 96.75 91 THR A N 1
ATOM 722 C CA . THR A 1 91 ? -5.969 -11.164 -7.922 1 96.75 91 THR A CA 1
ATOM 723 C C . THR A 1 91 ? -6.535 -12.375 -8.664 1 96.75 91 THR A C 1
ATOM 725 O O . THR A 1 91 ? -6.715 -13.445 -8.078 1 96.75 91 THR A O 1
ATOM 728 N N . GLU A 1 92 ? -6.773 -12.18 -9.93 1 95.81 92 GLU A N 1
ATOM 729 C CA . GLU A 1 92 ? -7.281 -13.281 -10.742 1 95.81 92 GLU A CA 1
ATOM 730 C C . GLU A 1 92 ? -6.625 -13.289 -12.117 1 95.81 92 GLU A C 1
ATOM 732 O O . GLU A 1 92 ? -6.125 -12.266 -12.586 1 95.81 92 GLU A O 1
ATOM 737 N N . THR A 1 93 ? -6.707 -14.469 -12.742 1 94.31 93 THR A N 1
ATOM 738 C CA . THR A 1 93 ? -6.246 -14.602 -14.117 1 94.31 93 THR A CA 1
ATOM 739 C C . THR A 1 93 ? -7.309 -14.109 -15.094 1 94.31 93 THR A C 1
ATOM 741 O O . THR A 1 93 ? -8.5 -14.312 -14.883 1 94.31 93 THR A O 1
ATOM 744 N N . CYS A 1 94 ? -6.801 -13.453 -16.109 1 93.38 94 CYS A N 1
ATOM 745 C CA . CYS A 1 94 ? -7.695 -12.891 -17.125 1 93.38 94 CYS A CA 1
ATOM 746 C C . CYS A 1 94 ? -7.855 -13.844 -18.297 1 93.38 94 CYS A C 1
ATOM 748 O O . CYS A 1 94 ? -6.875 -14.406 -18.781 1 93.38 94 CYS A O 1
ATOM 750 N N . GLU A 1 95 ? -9.039 -14.016 -18.641 1 91.44 95 GLU A N 1
ATOM 751 C CA . GLU A 1 95 ? -9.289 -14.844 -19.828 1 91.44 95 GLU A CA 1
ATOM 752 C C . GLU A 1 95 ? -8.633 -14.242 -21.062 1 91.44 95 GLU A C 1
ATOM 754 O O . GLU A 1 95 ? -8.055 -14.961 -21.891 1 91.44 95 GLU A O 1
ATOM 759 N N . GLN A 1 96 ? -8.711 -12.898 -21.125 1 93.81 96 GLN A N 1
ATOM 760 C CA . GLN A 1 96 ? -8.031 -12.125 -22.172 1 93.81 96 GLN A CA 1
ATOM 761 C C . GLN A 1 96 ? -6.992 -11.188 -21.547 1 93.81 96 GLN A C 1
ATOM 763 O O . GLN A 1 96 ? -7.293 -10.453 -20.609 1 93.81 96 GLN A O 1
ATOM 768 N N . PRO A 1 97 ? -5.906 -11.266 -22.172 1 94 97 PRO A N 1
ATOM 769 C CA . PRO A 1 97 ? -4.84 -10.422 -21.641 1 94 97 PRO A CA 1
ATOM 770 C C . PRO A 1 97 ? -5.199 -8.938 -21.641 1 94 97 PRO A C 1
ATOM 772 O O . PRO A 1 97 ? -5.848 -8.461 -22.578 1 94 97 PRO A O 1
ATOM 775 N N . ARG A 1 98 ? -4.824 -8.328 -20.547 1 94.38 98 ARG A N 1
ATOM 776 C CA . ARG A 1 98 ? -5.016 -6.887 -20.438 1 94.38 98 ARG A CA 1
ATOM 777 C C . ARG A 1 98 ? -4.059 -6.141 -21.359 1 94.38 98 ARG A C 1
ATOM 779 O O . ARG A 1 98 ? -3.107 -6.723 -21.875 1 94.38 98 ARG A O 1
ATOM 786 N N . THR A 1 99 ? -4.289 -4.859 -21.531 1 90.38 99 THR A N 1
ATOM 787 C CA . THR A 1 99 ? -3.344 -4.004 -22.234 1 90.38 99 THR A CA 1
ATOM 788 C C . THR A 1 99 ? -2.109 -3.742 -21.375 1 90.38 99 THR A C 1
ATOM 790 O O . THR A 1 99 ? -2.223 -3.473 -20.188 1 90.38 99 THR A O 1
ATOM 793 N N . PRO A 1 100 ? -0.922 -3.947 -22.031 1 83.69 100 PRO A N 1
ATOM 794 C CA . PRO A 1 100 ? 0.288 -3.684 -21.25 1 83.69 100 PRO A CA 1
ATOM 795 C C . PRO A 1 100 ? 0.321 -2.27 -20.672 1 83.69 100 PRO A C 1
ATOM 797 O O . PRO A 1 100 ? -0.2 -1.336 -21.281 1 83.69 100 PRO A O 1
ATOM 800 N N . SER A 1 101 ? 0.628 -2.172 -19.391 1 70.81 101 SER A N 1
ATOM 801 C CA . SER A 1 101 ? 0.771 -0.855 -18.781 1 70.81 101 SER A CA 1
ATOM 802 C C . SER A 1 101 ? 1.814 -0.015 -19.5 1 70.81 101 SER A C 1
ATOM 804 O O . SER A 1 101 ? 2.85 -0.532 -19.922 1 70.81 101 SER A O 1
ATOM 806 N N . SER A 1 102 ? 1.528 0.872 -20.484 1 54.22 102 SER A N 1
ATOM 807 C CA . SER A 1 102 ? 2.482 1.713 -21.203 1 54.22 102 SER A CA 1
ATOM 808 C C . SER A 1 102 ? 3.516 2.309 -20.266 1 54.22 102 SER A C 1
ATOM 810 O O . SER A 1 102 ? 3.17 3.061 -19.344 1 54.22 102 SER A O 1
ATOM 812 N N . SER A 1 103 ? 4.43 1.631 -19.719 1 49.09 103 SER A N 1
ATOM 813 C CA . SER A 1 103 ? 5.531 2.438 -19.203 1 49.09 103 SER A CA 1
ATOM 814 C C . SER A 1 103 ? 6.02 3.434 -20.25 1 49.09 103 SER A C 1
ATOM 816 O O . SER A 1 103 ? 6.641 3.045 -21.25 1 49.09 103 SER A O 1
ATOM 818 N N . GLU A 1 104 ? 5.293 4.34 -20.625 1 33.94 104 GLU A N 1
ATOM 819 C CA . GLU A 1 104 ? 5.809 5.375 -21.516 1 33.94 104 GLU A CA 1
ATOM 820 C C . GLU A 1 104 ? 7.039 6.055 -20.922 1 33.94 104 GLU A C 1
ATOM 822 O O . GLU A 1 104 ? 6.922 6.891 -20.031 1 33.94 104 GLU A O 1
ATOM 827 N N . ILE A 1 105 ? 8.078 5.527 -20.328 1 36.38 105 ILE A N 1
ATOM 828 C CA . ILE A 1 105 ? 9.266 6.363 -20.469 1 36.38 105 ILE A CA 1
ATOM 829 C C . ILE A 1 105 ? 9.609 6.543 -21.938 1 36.38 105 ILE A C 1
ATOM 831 O O . ILE A 1 105 ? 10.102 5.617 -22.594 1 36.38 105 ILE A O 1
ATOM 835 N N . GLY A 1 106 ? 8.742 6.93 -22.797 1 23.31 106 GLY A N 1
ATOM 836 C CA . GLY A 1 106 ? 9.367 7.438 -24 1 23.31 106 GLY A CA 1
ATOM 837 C C . GLY A 1 106 ? 10.344 8.57 -23.75 1 23.31 106 GLY A C 1
ATOM 838 O O . GLY A 1 106 ? 10.188 9.32 -22.781 1 23.31 106 GLY A O 1
ATOM 839 N N . MET B 1 1 ? 9.812 -24.703 -9.633 1 79.06 1 MET B N 1
ATOM 840 C CA . MET B 1 1 ? 8.555 -23.984 -9.445 1 79.06 1 MET B CA 1
ATOM 841 C C . MET B 1 1 ? 8.703 -22.891 -8.391 1 79.06 1 MET B C 1
ATOM 843 O O . MET B 1 1 ? 8.445 -21.719 -8.664 1 79.06 1 MET B O 1
ATOM 847 N N . ALA B 1 2 ? 9.375 -23.344 -7.234 1 79.88 2 ALA B N 1
ATOM 848 C CA . ALA B 1 2 ? 9.602 -22.344 -6.199 1 79.88 2 ALA B CA 1
ATOM 849 C C . ALA B 1 2 ? 10.477 -21.203 -6.719 1 79.88 2 ALA B C 1
ATOM 851 O O . ALA B 1 2 ? 10.219 -20.031 -6.445 1 79.88 2 ALA B O 1
ATOM 852 N N . GLY B 1 3 ? 11.414 -21.484 -7.516 1 85.69 3 GLY B N 1
ATOM 853 C CA . GLY B 1 3 ? 12.328 -20.484 -8.07 1 85.69 3 GLY B CA 1
ATOM 854 C C . GLY B 1 3 ? 11.633 -19.5 -8.984 1 85.69 3 GLY B C 1
ATOM 855 O O . GLY B 1 3 ? 11.906 -18.297 -8.922 1 85.69 3 GLY B O 1
ATOM 856 N N . LEU B 1 4 ? 10.844 -19.984 -9.789 1 84.56 4 LEU B N 1
ATOM 857 C CA . LEU B 1 4 ? 10.109 -19.125 -10.711 1 84.56 4 LEU B CA 1
ATOM 858 C C . LEU B 1 4 ? 9.195 -18.172 -9.953 1 84.56 4 LEU B C 1
ATOM 860 O O . LEU B 1 4 ? 9.117 -16.984 -10.281 1 84.56 4 LEU B O 1
ATOM 864 N N . ILE B 1 5 ? 8.539 -18.672 -8.969 1 86.75 5 ILE B N 1
ATOM 865 C CA . ILE B 1 5 ? 7.629 -17.844 -8.195 1 86.75 5 ILE B CA 1
ATOM 866 C C . ILE B 1 5 ? 8.414 -16.75 -7.473 1 86.75 5 ILE B C 1
ATOM 868 O O . ILE B 1 5 ? 7.977 -15.594 -7.418 1 86.75 5 ILE B O 1
ATOM 872 N N . LYS B 1 6 ? 9.594 -17.203 -6.934 1 90.25 6 LYS B N 1
ATOM 873 C CA . LYS B 1 6 ? 10.445 -16.234 -6.258 1 90.25 6 LYS B CA 1
ATOM 874 C C . LYS B 1 6 ? 10.867 -15.117 -7.211 1 90.25 6 LYS B C 1
ATOM 876 O O . LYS B 1 6 ? 10.836 -13.945 -6.848 1 90.25 6 LYS B O 1
ATOM 881 N N . SER B 1 7 ? 11.227 -15.57 -8.375 1 92.25 7 SER B N 1
ATOM 882 C CA . SER B 1 7 ? 11.641 -14.602 -9.383 1 92.25 7 SER B CA 1
ATOM 883 C C . SER B 1 7 ? 10.492 -13.664 -9.75 1 92.25 7 SER B C 1
ATOM 885 O O . SER B 1 7 ? 10.695 -12.461 -9.922 1 92.25 7 SER B O 1
ATOM 887 N N . GLN B 1 8 ? 9.367 -14.195 -9.891 1 88 8 GLN B N 1
ATOM 888 C CA . GLN B 1 8 ? 8.188 -13.398 -10.219 1 88 8 GLN B CA 1
ATOM 889 C C . GLN B 1 8 ? 7.867 -12.406 -9.109 1 88 8 GLN B C 1
ATOM 891 O O . GLN B 1 8 ? 7.574 -11.242 -9.383 1 88 8 GLN B O 1
ATOM 896 N N . ILE B 1 9 ? 7.914 -12.852 -7.84 1 90.88 9 ILE B N 1
ATOM 897 C CA . ILE B 1 9 ? 7.652 -11.992 -6.688 1 90.88 9 ILE B CA 1
ATOM 898 C C . ILE B 1 9 ? 8.664 -10.852 -6.656 1 90.88 9 ILE B C 1
ATOM 900 O O . ILE B 1 9 ? 8.289 -9.68 -6.516 1 90.88 9 ILE B O 1
ATOM 904 N N . LEU B 1 10 ? 9.836 -11.234 -6.871 1 92.81 10 LEU B N 1
ATOM 905 C CA . LEU B 1 10 ? 10.898 -10.234 -6.848 1 92.81 10 LEU B CA 1
ATOM 906 C C . LEU B 1 10 ? 10.711 -9.211 -7.961 1 92.81 10 LEU B C 1
ATOM 908 O O . LEU B 1 10 ? 10.82 -8.008 -7.73 1 92.81 10 LEU B O 1
ATOM 912 N N . LYS B 1 11 ? 10.375 -9.641 -9.047 1 91.88 11 LYS B N 1
ATOM 913 C CA . LYS B 1 11 ? 10.188 -8.766 -10.203 1 91.88 11 LYS B CA 1
ATOM 914 C C . LYS B 1 11 ? 9.133 -7.695 -9.922 1 91.88 11 LYS B C 1
ATOM 916 O O . LYS B 1 11 ? 9.312 -6.535 -10.289 1 91.88 11 LYS B O 1
ATOM 921 N N . HIS B 1 12 ? 8.102 -8.023 -9.195 1 90.12 12 HIS B N 1
ATOM 922 C CA . HIS B 1 12 ? 6.98 -7.105 -9.016 1 90.12 12 HIS B CA 1
ATOM 923 C C . HIS B 1 12 ? 7.141 -6.285 -7.738 1 90.12 12 HIS B C 1
ATOM 925 O O . HIS B 1 12 ? 6.691 -5.137 -7.672 1 90.12 12 HIS B O 1
ATOM 931 N N . LEU B 1 13 ? 7.84 -6.801 -6.719 1 93.38 13 LEU B N 1
ATOM 932 C CA . LEU B 1 13 ? 7.902 -6.125 -5.43 1 93.38 13 LEU B CA 1
ATOM 933 C C . LEU B 1 13 ? 9.203 -5.34 -5.289 1 93.38 13 LEU B C 1
ATOM 935 O O . LEU B 1 13 ? 9.297 -4.434 -4.461 1 93.38 13 LEU B O 1
ATOM 939 N N . SER B 1 14 ? 10.141 -5.629 -6.09 1 94.06 14 SER B N 1
ATOM 940 C CA . SER B 1 14 ? 11.469 -5.055 -5.91 1 94.06 14 SER B CA 1
ATOM 941 C C . SER B 1 14 ? 11.445 -3.541 -6.09 1 94.06 14 SER B C 1
ATOM 943 O O . SER B 1 14 ? 12.227 -2.822 -5.465 1 94.06 14 SER B O 1
ATOM 945 N N . LYS B 1 15 ? 10.523 -3.098 -6.965 1 92.75 15 LYS B N 1
ATOM 946 C CA . LYS B 1 15 ? 10.414 -1.658 -7.176 1 92.75 15 LYS B CA 1
ATOM 947 C C . LYS B 1 15 ? 9.953 -0.949 -5.91 1 92.75 15 LYS B C 1
ATOM 949 O O . LYS B 1 15 ? 10.32 0.203 -5.664 1 92.75 15 LYS B O 1
ATOM 954 N N . PHE B 1 16 ? 9.227 -1.674 -5.086 1 95.5 16 PHE B N 1
ATOM 955 C CA . PHE B 1 16 ? 8.562 -1.048 -3.947 1 95.5 16 PHE B CA 1
ATOM 956 C C . PHE B 1 16 ? 9.312 -1.35 -2.656 1 95.5 16 PHE B C 1
ATOM 958 O O . PHE B 1 16 ? 8.977 -0.819 -1.596 1 95.5 16 PHE B O 1
ATOM 965 N N . THR B 1 17 ? 10.367 -2.154 -2.764 1 97.31 17 THR B N 1
ATOM 966 C CA . THR B 1 17 ? 11.086 -2.578 -1.566 1 97.31 17 THR B CA 1
ATOM 967 C C . THR B 1 17 ? 12.578 -2.301 -1.702 1 97.31 17 THR B C 1
ATOM 969 O O . THR B 1 17 ? 13.102 -2.244 -2.816 1 97.31 17 THR B O 1
ATOM 972 N N . LYS B 1 18 ? 13.211 -2.146 -0.569 1 97.19 18 LYS B N 1
ATOM 973 C CA . LYS B 1 18 ? 14.641 -1.841 -0.561 1 97.19 18 LYS B CA 1
ATOM 974 C C . LYS B 1 18 ? 15.453 -3.033 -0.066 1 97.19 18 LYS B C 1
ATOM 976 O O . LYS B 1 18 ? 16.672 -3.088 -0.265 1 97.19 18 LYS B O 1
ATOM 981 N N . ASN B 1 19 ? 14.797 -3.922 0.61 1 97.06 19 ASN B N 1
ATOM 982 C CA . ASN B 1 19 ? 15.57 -4.984 1.244 1 97.06 19 ASN B CA 1
ATOM 983 C C . ASN B 1 19 ? 15.062 -6.367 0.832 1 97.06 19 ASN B C 1
ATOM 985 O O . ASN B 1 19 ? 15.195 -7.328 1.589 1 97.06 19 ASN B O 1
ATOM 989 N N . LEU B 1 20 ? 14.484 -6.469 -0.28 1 95.69 20 LEU B N 1
ATOM 990 C CA . LEU B 1 20 ? 13.938 -7.754 -0.709 1 95.69 20 LEU B CA 1
ATOM 991 C C . LEU B 1 20 ? 14.93 -8.484 -1.609 1 95.69 20 LEU B C 1
ATOM 993 O O . LEU B 1 20 ? 15.469 -7.902 -2.551 1 95.69 20 LEU B O 1
ATOM 997 N N . SER B 1 21 ? 15.328 -9.656 -1.253 1 93.75 21 SER B N 1
ATOM 998 C CA . SER B 1 21 ? 16.125 -10.562 -2.066 1 93.75 21 SER B CA 1
ATOM 999 C C . SER B 1 21 ? 15.508 -11.953 -2.125 1 93.75 21 SER B C 1
ATOM 1001 O O . SER B 1 21 ? 14.609 -12.266 -1.34 1 93.75 21 SER B O 1
ATOM 1003 N N . SER B 1 22 ? 15.984 -12.727 -3.072 1 90.5 22 SER B N 1
ATOM 1004 C CA . SER B 1 22 ? 15.406 -14.039 -3.312 1 90.5 22 SER B CA 1
ATOM 1005 C C . SER B 1 22 ? 15.492 -14.922 -2.07 1 90.5 22 SER B C 1
ATOM 1007 O O . SER B 1 22 ? 14.617 -15.75 -1.827 1 90.5 22 SER B O 1
ATOM 1009 N N . ASP B 1 23 ? 16.469 -14.719 -1.276 1 91.06 23 ASP B N 1
ATOM 1010 C CA . ASP B 1 23 ? 16.703 -15.562 -0.106 1 91.06 23 ASP B CA 1
ATOM 1011 C C . ASP B 1 23 ? 15.703 -15.234 1.004 1 91.06 23 ASP B C 1
ATOM 1013 O O . ASP B 1 23 ? 15.516 -16.031 1.933 1 91.06 23 ASP B O 1
ATOM 1017 N N . LYS B 1 24 ? 15.047 -14.07 0.924 1 92.25 24 LYS B N 1
ATOM 1018 C CA . LYS B 1 24 ? 14.102 -13.648 1.949 1 92.25 24 LYS B CA 1
ATOM 1019 C C . LYS B 1 24 ? 12.688 -14.125 1.627 1 92.25 24 LYS B C 1
ATOM 1021 O O . LYS B 1 24 ? 11.797 -14.07 2.477 1 92.25 24 LYS B O 1
ATOM 1026 N N . ILE B 1 25 ? 12.523 -14.562 0.495 1 92.62 25 ILE B N 1
ATOM 1027 C CA . ILE B 1 25 ? 11.195 -14.992 0.066 1 92.62 25 ILE B CA 1
ATOM 1028 C C . ILE B 1 25 ? 10.984 -16.453 0.454 1 92.62 25 ILE B C 1
ATOM 1030 O O . ILE B 1 25 ? 11.695 -17.344 -0.022 1 92.62 25 ILE B O 1
ATOM 1034 N N . ASN B 1 26 ? 10.094 -16.641 1.349 1 91.75 26 ASN B N 1
ATOM 1035 C CA . ASN B 1 26 ? 9.688 -17.984 1.754 1 91.75 26 ASN B CA 1
ATOM 1036 C C . ASN B 1 26 ? 8.336 -18.359 1.165 1 91.75 26 ASN B C 1
ATOM 1038 O O . ASN B 1 26 ? 7.301 -17.844 1.59 1 91.75 26 ASN B O 1
ATOM 1042 N N . VAL B 1 27 ? 8.328 -19.25 0.227 1 88.81 27 VAL B N 1
ATOM 1043 C CA . VAL B 1 27 ? 7.086 -19.672 -0.42 1 88.81 27 VAL B CA 1
ATOM 1044 C C . VAL B 1 27 ? 6.98 -21.188 -0.404 1 88.81 27 VAL B C 1
ATOM 1046 O O . VAL B 1 27 ? 7.918 -21.891 -0.805 1 88.81 27 VAL B O 1
ATOM 1049 N N . SER B 1 28 ? 5.996 -21.719 0.207 1 89.5 28 SER B N 1
ATOM 1050 C CA . SER B 1 28 ? 5.641 -23.141 0.124 1 89.5 28 SER B CA 1
ATOM 1051 C C . SER B 1 28 ? 4.809 -23.422 -1.123 1 89.5 28 SER B C 1
ATOM 1053 O O . SER B 1 28 ? 3.605 -23.156 -1.149 1 89.5 28 SER B O 1
ATOM 1055 N N . THR B 1 29 ? 5.367 -24.016 -2.113 1 82.81 29 THR B N 1
ATOM 1056 C CA . THR B 1 29 ? 4.691 -24.234 -3.389 1 82.81 29 THR B CA 1
ATOM 1057 C C . THR B 1 29 ? 3.604 -25.297 -3.256 1 82.81 29 THR B C 1
ATOM 1059 O O . THR B 1 29 ? 2.52 -25.156 -3.826 1 82.81 29 THR B O 1
ATOM 1062 N N . PHE B 1 30 ? 3.975 -26.406 -2.502 1 83.69 30 PHE B N 1
ATOM 1063 C CA . PHE B 1 30 ? 2.98 -27.453 -2.33 1 83.69 30 PHE B CA 1
ATOM 1064 C C . PHE B 1 30 ? 1.739 -26.922 -1.628 1 83.69 30 PHE B C 1
ATOM 1066 O O . PHE B 1 30 ? 0.614 -27.172 -2.061 1 83.69 30 PHE B O 1
ATOM 1073 N N . LYS B 1 31 ? 1.942 -25.984 -0.652 1 88.38 31 LYS B N 1
ATOM 1074 C CA . LYS B 1 31 ? 0.832 -25.438 0.119 1 88.38 31 LYS B CA 1
ATOM 1075 C C . LYS B 1 31 ? 0.262 -24.188 -0.551 1 88.38 31 LYS B C 1
ATOM 1077 O O . LYS B 1 31 ? -0.838 -23.734 -0.217 1 88.38 31 LYS B O 1
ATOM 1082 N N . GLY B 1 32 ? 0.979 -23.625 -1.477 1 91.56 32 GLY B N 1
ATOM 1083 C CA . GLY B 1 32 ? 0.556 -22.406 -2.156 1 91.56 32 GLY B CA 1
ATOM 1084 C C . GLY B 1 32 ? 0.585 -21.188 -1.262 1 91.56 32 GLY B C 1
ATOM 1085 O O . GLY B 1 32 ? -0.334 -20.359 -1.293 1 91.56 32 GLY B O 1
ATOM 1086 N N . GLU B 1 33 ? 1.421 -21.203 -0.265 1 94.19 33 GLU B N 1
ATOM 1087 C CA . GLU B 1 33 ? 1.514 -20.094 0.671 1 94.19 33 GLU B CA 1
ATOM 1088 C C . GLU B 1 33 ? 2.912 -19.484 0.665 1 94.19 33 GLU B C 1
ATOM 1090 O O . GLU B 1 33 ? 3.902 -20.188 0.455 1 94.19 33 GLU B O 1
ATOM 1095 N N . GLY B 1 34 ? 2.953 -18.141 0.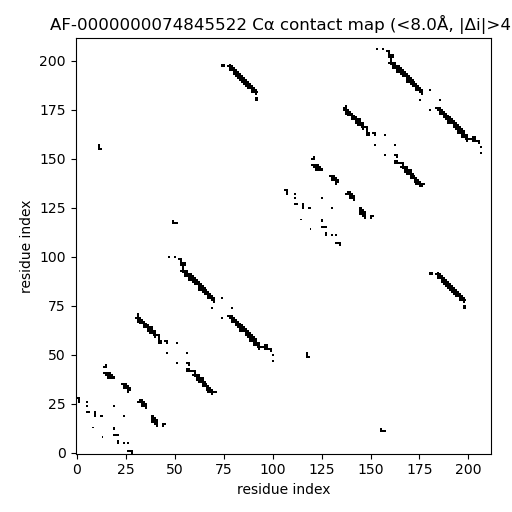813 1 93.88 34 GLY B N 1
ATOM 1096 C CA . GLY B 1 34 ? 4.195 -17.391 0.958 1 93.88 34 GLY B CA 1
ATOM 1097 C C . GLY B 1 34 ? 4.121 -16.297 2.006 1 93.88 34 GLY B C 1
ATOM 1098 O O . GLY B 1 34 ? 3.041 -15.781 2.291 1 93.88 34 GLY B O 1
ATOM 1099 N N . GLU B 1 35 ? 5.289 -16.094 2.586 1 94.31 35 GLU B N 1
ATOM 1100 C CA . GLU B 1 35 ? 5.324 -15.047 3.611 1 94.31 35 GLU B CA 1
ATOM 1101 C C . GLU B 1 35 ? 6.621 -14.25 3.541 1 94.31 35 GLU B C 1
ATOM 1103 O O . GLU B 1 35 ? 7.688 -14.805 3.27 1 94.31 35 GLU B O 1
ATOM 1108 N N . LEU B 1 36 ? 6.504 -12.984 3.736 1 95.19 36 LEU B N 1
ATOM 1109 C CA . LEU B 1 36 ? 7.613 -12.055 3.9 1 95.19 36 LEU B CA 1
ATOM 1110 C C . LEU B 1 36 ? 7.441 -11.219 5.168 1 95.19 36 LEU B C 1
ATOM 1112 O O . LEU B 1 36 ? 6.316 -10.93 5.578 1 95.19 36 LEU B O 1
ATOM 1116 N N . SER B 1 37 ? 8.531 -10.93 5.738 1 95.69 37 SER B N 1
ATOM 1117 C CA . SER B 1 37 ? 8.445 -10.109 6.941 1 95.69 37 SER B CA 1
ATOM 1118 C C . SER B 1 37 ? 9.461 -8.969 6.906 1 95.69 37 SER B C 1
ATOM 1120 O O . SER B 1 37 ? 10.492 -9.07 6.242 1 95.69 37 SER B O 1
ATOM 1122 N N . ASN B 1 38 ? 9.117 -7.887 7.594 1 96.88 38 ASN B N 1
ATOM 1123 C CA . ASN B 1 38 ? 9.992 -6.75 7.84 1 96.88 38 ASN B CA 1
ATOM 1124 C C . ASN B 1 38 ? 10.531 -6.164 6.539 1 96.88 38 ASN B C 1
ATOM 1126 O O . ASN B 1 38 ? 11.742 -5.992 6.387 1 96.88 38 ASN B O 1
ATOM 1130 N N . LEU B 1 39 ? 9.625 -5.898 5.711 1 97.69 39 LEU B N 1
ATOM 1131 C CA . LEU B 1 39 ? 10.008 -5.273 4.449 1 97.69 39 LEU B CA 1
ATOM 1132 C C . LEU B 1 39 ? 10.242 -3.775 4.637 1 97.69 39 LEU B C 1
ATOM 1134 O O . LEU B 1 39 ? 9.445 -3.098 5.297 1 97.69 39 LEU B O 1
ATOM 1138 N N . GLU B 1 40 ? 11.305 -3.336 4.152 1 98.56 40 GLU B N 1
ATOM 1139 C CA . GLU B 1 40 ? 11.531 -1.9 4.008 1 98.56 40 GLU B CA 1
ATOM 1140 C C . GLU B 1 40 ? 11.086 -1.406 2.635 1 98.56 40 GLU B C 1
ATOM 1142 O O . GLU B 1 40 ? 11.57 -1.887 1.609 1 98.56 40 GLU B O 1
ATOM 1147 N N . LEU B 1 41 ? 10.203 -0.464 2.602 1 98.25 41 LEU B N 1
ATOM 1148 C CA . LEU B 1 41 ? 9.633 0.04 1.354 1 98.25 41 LEU B CA 1
ATOM 1149 C C . LEU B 1 41 ? 10.461 1.202 0.814 1 98.25 41 LEU B C 1
ATOM 1151 O O . LEU B 1 41 ? 11.203 1.841 1.562 1 98.25 41 LEU B O 1
ATOM 1155 N N . ASN B 1 42 ? 10.336 1.435 -0.5 1 98 42 ASN B N 1
ATOM 1156 C CA . ASN B 1 42 ? 11.086 2.496 -1.168 1 98 42 ASN B CA 1
ATOM 1157 C C . ASN B 1 42 ? 10.406 3.852 -0.997 1 98 42 ASN B C 1
ATOM 1159 O O . ASN B 1 42 ? 9.414 4.141 -1.669 1 98 42 ASN B O 1
ATOM 1163 N N . GLU B 1 43 ? 10.961 4.648 -0.202 1 97.69 43 GLU B N 1
ATOM 1164 C CA . GLU B 1 43 ? 10.359 5.918 0.197 1 97.69 43 GLU B CA 1
ATOM 1165 C C . GLU B 1 43 ? 10.234 6.867 -0.993 1 97.69 43 GLU B C 1
ATOM 1167 O O . GLU B 1 43 ? 9.234 7.582 -1.118 1 97.69 43 GLU B O 1
ATOM 1172 N N . ASP B 1 44 ? 11.188 6.832 -1.85 1 96.12 44 ASP B N 1
ATOM 1173 C CA . ASP B 1 44 ? 11.164 7.742 -2.99 1 96.12 44 ASP B CA 1
ATOM 1174 C C . ASP B 1 44 ? 10.039 7.383 -3.957 1 96.12 44 ASP B C 1
ATOM 1176 O O . ASP B 1 44 ? 9.336 8.266 -4.453 1 96.12 44 ASP B O 1
ATOM 1180 N N . ILE B 1 45 ? 9.852 6.156 -4.195 1 95.12 45 ILE B N 1
ATOM 1181 C CA . ILE B 1 45 ? 8.797 5.688 -5.09 1 95.12 45 ILE B CA 1
ATOM 1182 C C . ILE B 1 45 ? 7.43 6.012 -4.488 1 95.12 45 ILE B C 1
ATOM 1184 O O . ILE B 1 45 ? 6.551 6.539 -5.176 1 95.12 45 ILE B O 1
ATOM 1188 N N . LEU B 1 46 ? 7.273 5.762 -3.203 1 95.75 46 LEU B N 1
ATOM 1189 C CA . LEU B 1 46 ? 6 6.016 -2.541 1 95.75 46 LEU B CA 1
ATOM 1190 C C . LEU B 1 46 ? 5.684 7.508 -2.52 1 95.75 46 LEU B C 1
ATOM 1192 O O . LEU B 1 46 ? 4.535 7.906 -2.713 1 95.75 46 LEU B O 1
ATOM 1196 N N . THR B 1 47 ? 6.719 8.344 -2.277 1 96.31 47 THR B N 1
ATOM 1197 C CA . THR B 1 47 ? 6.551 9.797 -2.289 1 96.31 47 THR B CA 1
ATOM 1198 C C . THR B 1 47 ? 5.988 10.266 -3.627 1 96.31 47 THR B C 1
ATOM 1200 O O . THR B 1 47 ? 5.094 11.109 -3.67 1 96.31 47 THR B O 1
ATOM 1203 N N . GLN B 1 48 ? 6.398 9.664 -4.676 1 93.31 48 GLN B N 1
ATOM 1204 C CA . GLN B 1 48 ? 5.945 10.023 -6.016 1 93.31 48 GLN B CA 1
ATOM 1205 C C . GLN B 1 48 ? 4.547 9.477 -6.285 1 93.31 48 GLN B C 1
ATOM 1207 O O . GLN B 1 48 ? 3.684 10.195 -6.793 1 93.31 48 GLN B O 1
ATOM 1212 N N . LEU B 1 49 ? 4.324 8.312 -5.914 1 90.12 49 LEU B N 1
ATOM 1213 C CA . LEU B 1 49 ? 3.061 7.645 -6.199 1 90.12 49 LEU B CA 1
ATOM 1214 C C . LEU B 1 49 ? 1.907 8.328 -5.473 1 90.12 49 LEU B C 1
ATOM 1216 O O . LEU B 1 49 ? 0.805 8.438 -6.016 1 90.12 49 LEU B O 1
ATOM 1220 N N . LEU B 1 50 ? 2.18 8.828 -4.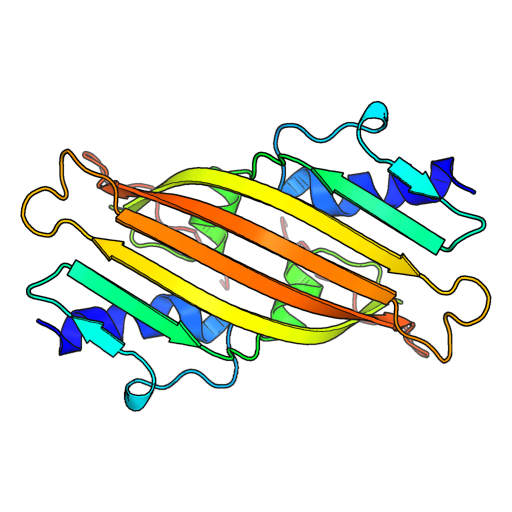289 1 91.81 50 LEU B N 1
ATOM 1221 C CA . LEU B 1 50 ? 1.122 9.438 -3.488 1 91.81 50 LEU B CA 1
ATOM 1222 C C . LEU B 1 50 ? 0.941 10.906 -3.852 1 91.81 50 LEU B C 1
ATOM 1224 O O . LEU B 1 50 ? 0.075 11.586 -3.297 1 91.81 50 LEU B O 1
ATOM 1228 N N . GLU B 1 51 ? 1.744 11.359 -4.695 1 90.62 51 GLU B N 1
ATOM 1229 C CA . GLU B 1 51 ? 1.648 12.734 -5.172 1 90.62 51 GLU B CA 1
ATOM 1230 C C . GLU B 1 51 ? 1.662 13.719 -4.008 1 90.62 51 GLU B C 1
ATOM 1232 O O . GLU B 1 51 ? 0.812 14.609 -3.932 1 90.62 51 GLU B O 1
ATOM 1237 N N . LEU B 1 52 ? 2.518 13.555 -3.127 1 93.5 52 LEU B N 1
ATOM 1238 C CA . LEU B 1 52 ? 2.598 14.422 -1.958 1 93.5 52 LEU B CA 1
ATOM 1239 C C . LEU B 1 52 ? 3.045 15.828 -2.355 1 93.5 52 LEU B C 1
ATOM 1241 O O . LEU B 1 52 ? 3.791 15.992 -3.322 1 93.5 52 LEU B O 1
ATOM 1245 N N . PRO B 1 53 ? 2.566 16.781 -1.615 1 91.75 53 PRO B N 1
ATOM 1246 C CA . PRO B 1 53 ? 3.08 18.125 -1.913 1 91.75 53 PRO B CA 1
ATOM 1247 C C . PRO B 1 53 ? 4.605 18.188 -1.859 1 91.75 53 PRO B C 1
ATOM 1249 O O . PRO B 1 53 ? 5.238 17.391 -1.161 1 91.75 53 PRO B O 1
ATOM 1252 N N . THR B 1 54 ? 5.199 19.125 -2.557 1 94.94 54 THR B N 1
ATOM 1253 C CA . THR B 1 54 ? 6.648 19.188 -2.738 1 94.94 54 THR B CA 1
ATOM 1254 C C . THR B 1 54 ? 7.348 19.453 -1.412 1 94.94 54 THR B C 1
ATOM 1256 O O . THR B 1 54 ? 8.562 19.281 -1.294 1 94.94 54 THR B O 1
ATOM 1259 N N . TRP B 1 55 ? 6.691 19.891 -0.482 1 94.06 55 TRP B N 1
ATOM 1260 C CA . TRP B 1 55 ? 7.297 20.203 0.809 1 94.06 55 TRP B CA 1
ATOM 1261 C C . TRP B 1 55 ? 7.199 19.016 1.756 1 94.06 55 TRP B C 1
ATOM 1263 O O . TRP B 1 55 ? 7.559 19.125 2.932 1 94.06 55 TRP B O 1
ATOM 1273 N N . LEU B 1 56 ? 6.59 17.875 1.327 1 95.38 56 LEU B N 1
ATOM 1274 C CA . LEU B 1 56 ? 6.48 16.656 2.119 1 95.38 56 LEU B CA 1
ATOM 1275 C C . LEU B 1 56 ? 7.199 15.5 1.436 1 95.38 56 LEU B C 1
ATOM 1277 O O . LEU B 1 56 ? 7.188 15.391 0.207 1 95.38 56 LEU B O 1
ATOM 1281 N N . ARG B 1 57 ? 7.777 14.672 2.264 1 96.69 57 ARG B N 1
ATOM 1282 C CA . ARG B 1 57 ? 8.367 13.445 1.732 1 96.69 57 ARG B CA 1
ATOM 1283 C C . ARG B 1 57 ? 8.266 12.312 2.744 1 96.69 57 ARG B C 1
ATOM 1285 O O . ARG B 1 57 ? 8.25 12.547 3.953 1 96.69 57 ARG B O 1
ATOM 1292 N N . ILE B 1 58 ? 8.203 11.117 2.232 1 97.88 58 ILE B N 1
ATOM 1293 C CA . ILE B 1 58 ? 8.273 9.922 3.076 1 97.88 58 ILE B CA 1
ATOM 1294 C C . ILE B 1 58 ? 9.727 9.625 3.434 1 97.88 58 ILE B C 1
ATOM 1296 O O . ILE B 1 58 ? 10.594 9.586 2.557 1 97.88 58 ILE B O 1
ATOM 1300 N N . THR B 1 59 ? 9.984 9.461 4.672 1 97.88 59 THR B N 1
ATOM 1301 C CA . THR B 1 59 ? 11.352 9.242 5.129 1 97.88 59 THR B CA 1
ATOM 1302 C C . THR B 1 59 ? 11.539 7.793 5.586 1 97.88 59 THR B C 1
ATOM 1304 O O . THR B 1 59 ? 12.672 7.301 5.652 1 97.88 59 THR B O 1
ATOM 1307 N N . LYS B 1 60 ? 10.5 7.164 5.891 1 98.38 60 LYS B N 1
ATOM 1308 C CA . LYS B 1 60 ? 10.516 5.773 6.336 1 98.38 60 LYS B CA 1
ATOM 1309 C C . LYS B 1 60 ? 9.211 5.062 5.988 1 98.38 60 LYS B C 1
ATOM 1311 O O . LYS B 1 60 ? 8.133 5.637 6.125 1 98.38 60 LYS B O 1
ATOM 1316 N N . ALA B 1 61 ? 9.289 3.867 5.539 1 98.69 61 ALA B N 1
ATOM 1317 C CA . ALA B 1 61 ? 8.133 3.01 5.297 1 98.69 61 ALA B CA 1
ATOM 1318 C C . ALA B 1 61 ? 8.492 1.538 5.477 1 98.69 61 ALA B C 1
ATOM 1320 O O . ALA B 1 61 ? 9.469 1.056 4.895 1 98.69 61 ALA B O 1
ATOM 1321 N N . VAL B 1 62 ? 7.727 0.867 6.27 1 98.69 62 VAL B N 1
ATOM 1322 C CA . VAL B 1 62 ? 7.992 -0.542 6.543 1 98.69 62 VAL B CA 1
ATOM 1323 C C . VAL B 1 62 ? 6.68 -1.322 6.559 1 98.69 62 VAL B C 1
ATOM 1325 O O . VAL B 1 62 ? 5.629 -0.775 6.902 1 98.69 62 VAL B O 1
ATOM 1328 N N . CYS B 1 63 ? 6.742 -2.486 6.137 1 98.44 63 CYS B N 1
ATOM 1329 C CA . CYS B 1 63 ? 5.656 -3.453 6.242 1 98.44 63 CYS B CA 1
ATOM 1330 C C . CYS B 1 63 ? 6.098 -4.688 7.02 1 98.44 63 CYS B C 1
ATOM 1332 O O . CYS B 1 63 ? 6.992 -5.414 6.582 1 98.44 63 CYS B O 1
ATOM 1334 N N . ASN B 1 64 ? 5.441 -4.934 8.094 1 98.19 64 ASN B N 1
ATOM 1335 C CA . ASN B 1 64 ? 5.898 -5.988 8.992 1 98.19 64 ASN B CA 1
ATOM 1336 C C . ASN B 1 64 ? 5.613 -7.375 8.43 1 98.19 64 ASN B C 1
ATOM 1338 O O . ASN B 1 64 ? 6.434 -8.289 8.555 1 98.19 64 ASN B O 1
ATOM 1342 N N . ARG B 1 65 ? 4.527 -7.613 7.832 1 97.5 65 ARG B N 1
ATOM 1343 C CA . ARG B 1 65 ? 4.18 -8.953 7.363 1 97.5 65 ARG B CA 1
ATOM 1344 C C . ARG B 1 65 ? 3.447 -8.891 6.027 1 97.5 65 ARG B C 1
ATOM 1346 O O . ARG B 1 65 ? 2.527 -8.086 5.855 1 97.5 65 ARG B O 1
ATOM 1353 N N . VAL B 1 66 ? 3.846 -9.688 5.125 1 97.06 66 VAL B N 1
ATOM 1354 C CA . VAL B 1 66 ? 3.15 -9.953 3.869 1 97.06 66 VAL B CA 1
ATOM 1355 C C . VAL B 1 66 ? 2.928 -11.461 3.709 1 97.06 66 VAL B C 1
ATOM 1357 O O . VAL B 1 66 ? 3.846 -12.258 3.92 1 97.06 66 VAL B O 1
ATOM 1360 N N . ALA B 1 67 ? 1.747 -11.773 3.391 1 96.69 67 ALA B N 1
ATOM 1361 C CA . ALA B 1 67 ? 1.422 -13.172 3.129 1 96.69 67 ALA B CA 1
ATOM 1362 C C . ALA B 1 67 ? 0.682 -13.32 1.804 1 96.69 67 ALA B C 1
ATOM 1364 O 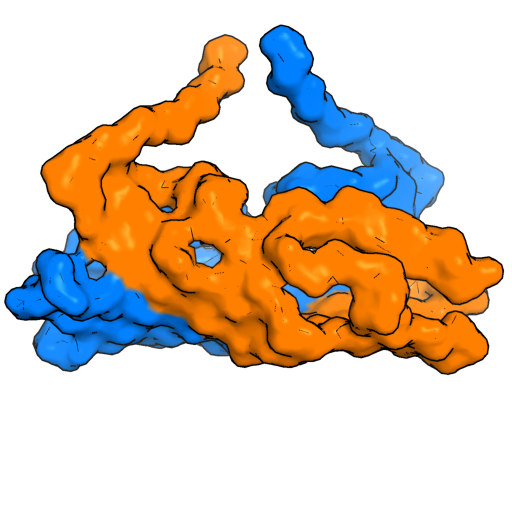O . ALA B 1 67 ? -0.085 -12.445 1.408 1 96.69 67 ALA B O 1
ATOM 1365 N N . VAL B 1 68 ? 0.918 -14.422 1.191 1 95.06 68 VAL B N 1
ATOM 1366 C CA . VAL B 1 68 ? 0.216 -14.727 -0.05 1 95.06 68 VAL B CA 1
ATOM 1367 C C . VAL B 1 68 ? -0.346 -16.141 0.011 1 95.06 68 VAL B C 1
ATOM 1369 O O . VAL B 1 68 ? 0.296 -17.047 0.547 1 95.06 68 VAL B O 1
ATOM 1372 N N . LYS B 1 69 ? -1.435 -16.312 -0.46 1 94.94 69 LYS B N 1
ATOM 1373 C CA . LYS B 1 69 ? -2.086 -17.609 -0.613 1 94.94 69 LYS B CA 1
ATOM 1374 C C . LYS B 1 69 ? -2.467 -17.859 -2.068 1 94.94 69 LYS B C 1
ATOM 1376 O O . LYS B 1 69 ? -3.234 -17.094 -2.658 1 94.94 69 LYS B O 1
ATOM 1381 N N . ILE B 1 70 ? -1.988 -18.969 -2.568 1 92.69 70 ILE B N 1
ATOM 1382 C CA . ILE B 1 70 ? -2.203 -19.312 -3.971 1 92.69 70 ILE B CA 1
ATOM 1383 C C . ILE B 1 70 ? -2.764 -20.719 -4.078 1 92.69 70 ILE B C 1
ATOM 1385 O O . ILE B 1 70 ? -2.225 -21.656 -3.484 1 92.69 70 ILE B O 1
ATOM 1389 N N . GLN B 1 71 ? -3.766 -20.891 -4.742 1 89.75 71 GLN B N 1
ATOM 1390 C CA . GLN B 1 71 ? -4.242 -22.219 -5.125 1 89.75 71 GLN B CA 1
ATOM 1391 C C . GLN B 1 71 ? -3.771 -22.594 -6.527 1 89.75 71 GLN B C 1
ATOM 1393 O O . GLN B 1 71 ? -4.516 -22.438 -7.496 1 89.75 71 GLN B O 1
ATOM 1398 N N . TRP B 1 72 ? -2.645 -23.234 -6.715 1 83.06 72 TRP B N 1
ATOM 1399 C CA . TRP B 1 72 ? -1.981 -23.422 -7.996 1 83.06 72 TRP B CA 1
ATOM 1400 C C . TRP B 1 72 ? -2.84 -24.281 -8.93 1 83.06 72 TRP B C 1
ATOM 1402 O O . TRP B 1 72 ? -2.822 -24.094 -10.148 1 83.06 72 TRP B O 1
ATOM 1412 N N . THR B 1 73 ? -3.445 -25.109 -8.242 1 84.5 73 THR B N 1
ATOM 1413 C CA . THR B 1 73 ? -4.219 -26.047 -9.062 1 84.5 73 THR B CA 1
ATOM 1414 C C . THR B 1 73 ? -5.559 -25.422 -9.453 1 84.5 73 THR B C 1
ATOM 1416 O O . THR B 1 73 ? -6.277 -25.969 -10.289 1 84.5 73 THR B O 1
ATOM 1419 N N . LYS B 1 74 ? -5.953 -24.359 -8.891 1 90.38 74 LYS B N 1
ATOM 1420 C CA . LYS B 1 74 ? -7.262 -23.75 -9.148 1 90.38 74 LYS B CA 1
ATOM 1421 C C . LYS B 1 74 ? -7.133 -22.266 -9.461 1 90.38 74 LYS B C 1
ATOM 1423 O O . LYS B 1 74 ? -7.895 -21.453 -8.945 1 90.38 74 LYS B O 1
ATOM 1428 N N . LEU B 1 75 ? -6.18 -21.812 -10.188 1 86.38 75 LEU B N 1
ATOM 1429 C CA . LEU B 1 75 ? -5.891 -20.422 -10.461 1 86.38 75 LEU B CA 1
ATOM 1430 C C . LEU B 1 75 ? -7.008 -19.781 -11.281 1 86.38 75 LEU B C 1
ATOM 1432 O O . LEU B 1 75 ? -7.262 -18.578 -11.164 1 86.38 75 LEU B O 1
ATOM 1436 N N . LYS B 1 76 ? -7.707 -20.609 -12.039 1 86.62 76 LYS B N 1
ATOM 1437 C CA . LYS B 1 76 ? -8.766 -20.109 -12.906 1 86.62 76 LYS B CA 1
ATOM 1438 C C . LYS B 1 76 ? -10.023 -19.781 -12.109 1 86.62 76 LYS B C 1
ATOM 1440 O O . LYS B 1 76 ? -10.797 -18.891 -12.484 1 86.62 76 LYS B O 1
ATOM 1445 N N . SER B 1 77 ? -10.219 -20.422 -11.016 1 91.31 77 SER B N 1
ATOM 1446 C CA . SER B 1 77 ? -11.484 -20.281 -10.297 1 91.31 77 SER B CA 1
ATOM 1447 C C . SER B 1 77 ? -11.281 -19.641 -8.93 1 91.31 77 SER B C 1
ATOM 1449 O O . SER B 1 77 ? -12.227 -19.141 -8.336 1 91.31 77 SER B O 1
ATOM 1451 N N . GLN B 1 78 ? -10.047 -19.75 -8.492 1 92.44 78 GLN B N 1
ATOM 1452 C CA . GLN B 1 78 ? -9.742 -19.188 -7.18 1 92.44 78 GLN B CA 1
ATOM 1453 C C . GLN B 1 78 ? -8.703 -18.078 -7.277 1 92.44 78 GLN B C 1
ATOM 1455 O O . GLN B 1 78 ? -7.656 -18.25 -7.902 1 92.44 78 GLN B O 1
ATOM 1460 N N . PRO B 1 79 ? -9.031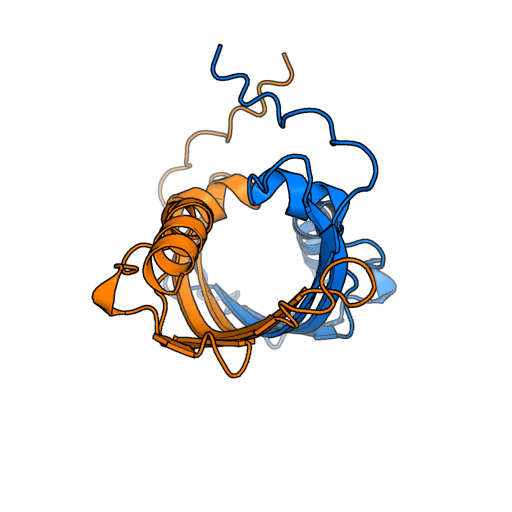 -17.031 -6.637 1 94.19 79 PRO B N 1
ATOM 1461 C CA . PRO B 1 79 ? -8.086 -15.914 -6.715 1 94.19 79 PRO B CA 1
ATOM 1462 C C . PRO B 1 79 ? -6.824 -16.141 -5.887 1 94.19 79 PRO B C 1
ATOM 1464 O O . PRO B 1 79 ? -6.848 -16.922 -4.922 1 94.19 79 PRO B O 1
ATOM 1467 N N . ILE B 1 80 ? -5.758 -15.531 -6.207 1 95 80 ILE B N 1
ATOM 1468 C CA . ILE B 1 80 ? -4.59 -15.359 -5.352 1 95 80 ILE B CA 1
ATOM 1469 C C . ILE B 1 80 ? -4.852 -14.25 -4.336 1 95 80 ILE B C 1
ATOM 1471 O O . ILE B 1 80 ? -5.281 -13.148 -4.703 1 95 80 ILE B O 1
ATOM 1475 N N . CYS B 1 81 ? -4.594 -14.523 -3.102 1 96.69 81 CYS B N 1
ATOM 1476 C CA . CYS B 1 81 ? -4.844 -13.523 -2.066 1 96.69 81 CYS B CA 1
ATOM 1477 C C . CYS B 1 81 ? -3.537 -13.07 -1.422 1 96.69 81 CYS B C 1
ATOM 1479 O O . CYS B 1 81 ? -2.674 -13.898 -1.114 1 96.69 81 CYS B O 1
ATOM 1481 N N . LEU B 1 82 ? -3.428 -11.766 -1.296 1 97.12 82 LEU B N 1
ATOM 1482 C CA . LEU B 1 82 ? -2.309 -11.156 -0.588 1 97.12 82 LEU B CA 1
ATOM 1483 C C . LEU B 1 82 ? -2.785 -10.453 0.677 1 97.12 82 LEU B C 1
ATOM 1485 O O . LEU B 1 82 ? -3.805 -9.758 0.66 1 97.12 82 LEU B O 1
ATOM 1489 N N . TYR B 1 83 ? -2.029 -10.602 1.738 1 98.25 83 TYR B N 1
ATOM 1490 C CA . TYR B 1 83 ? -2.32 -9.992 3.031 1 98.25 83 TYR B CA 1
ATOM 1491 C C . TYR B 1 83 ? -1.15 -9.141 3.51 1 98.25 83 TYR B C 1
ATOM 1493 O O . TYR B 1 83 ? -0.02 -9.625 3.604 1 98.25 83 TYR B O 1
ATOM 1501 N N . LEU B 1 84 ? -1.391 -7.891 3.812 1 98 84 LEU B N 1
ATOM 1502 C CA . LEU B 1 84 ? -0.365 -7.012 4.359 1 98 84 LEU B CA 1
ATOM 1503 C C . LEU B 1 84 ? -0.785 -6.469 5.723 1 98 84 LEU B C 1
ATOM 1505 O O . LEU B 1 84 ? -1.92 -6.02 5.891 1 98 84 LEU B O 1
ATOM 1509 N N . ASP B 1 85 ? 0.109 -6.574 6.66 1 98.06 85 ASP B N 1
ATOM 1510 C CA . ASP B 1 85 ? -0.202 -6.125 8.016 1 98.06 85 ASP B CA 1
ATOM 1511 C C . ASP B 1 85 ? 0.896 -5.211 8.555 1 98.06 85 ASP B C 1
ATOM 1513 O O . ASP B 1 85 ? 2.08 -5.438 8.297 1 98.06 85 ASP B O 1
ATOM 1517 N N . GLU B 1 86 ? 0.462 -4.23 9.336 1 98.31 86 GLU B N 1
ATOM 1518 C CA . GLU B 1 86 ? 1.338 -3.363 10.117 1 98.31 86 GLU B CA 1
ATOM 1519 C C . GLU B 1 86 ? 2.311 -2.607 9.219 1 98.31 86 GLU B C 1
ATOM 1521 O O . GLU B 1 86 ? 3.527 -2.766 9.336 1 98.31 86 GLU B O 1
ATOM 1526 N N . ILE B 1 87 ? 1.776 -1.783 8.398 1 98.62 87 ILE B N 1
ATOM 1527 C CA . ILE B 1 87 ? 2.568 -0.858 7.594 1 98.62 87 ILE B CA 1
ATOM 1528 C C . ILE B 1 87 ? 2.703 0.476 8.328 1 98.62 87 ILE B C 1
ATOM 1530 O O . ILE B 1 87 ? 1.714 1.022 8.82 1 98.62 87 ILE B O 1
ATOM 1534 N N . ILE B 1 88 ? 3.881 0.929 8.445 1 98.69 88 ILE B N 1
ATOM 1535 C CA . ILE B 1 88 ? 4.172 2.203 9.086 1 98.69 88 ILE B CA 1
ATOM 1536 C C . ILE B 1 88 ? 4.898 3.125 8.109 1 98.69 88 ILE B C 1
ATOM 1538 O O . ILE B 1 88 ? 5.91 2.74 7.523 1 98.69 88 ILE B O 1
ATOM 1542 N N . ILE B 1 89 ? 4.402 4.305 7.98 1 98.31 89 ILE B N 1
ATOM 1543 C CA . ILE B 1 89 ? 4.996 5.301 7.094 1 98.31 89 ILE B CA 1
ATOM 1544 C C . ILE B 1 89 ? 5.277 6.582 7.875 1 98.31 89 ILE B C 1
ATOM 1546 O O . ILE B 1 89 ? 4.414 7.074 8.602 1 98.31 89 ILE B O 1
ATOM 1550 N N . GLU B 1 90 ? 6.398 7.102 7.715 1 98.19 90 GLU B N 1
ATOM 1551 C CA . GLU B 1 90 ? 6.758 8.391 8.312 1 98.19 90 GLU B CA 1
ATOM 1552 C C . GLU B 1 90 ? 7.039 9.43 7.234 1 98.19 90 GLU B C 1
ATOM 1554 O O . GLU B 1 90 ? 7.781 9.172 6.285 1 98.19 90 GLU B O 1
ATOM 1559 N N . THR B 1 91 ? 6.445 10.594 7.402 1 96.81 91 THR B N 1
ATOM 1560 C CA . THR B 1 91 ? 6.645 11.703 6.477 1 96.81 91 THR B CA 1
ATOM 1561 C C . THR B 1 91 ? 7.207 12.922 7.203 1 96.81 91 THR B C 1
ATOM 1563 O O . THR B 1 91 ? 6.945 13.117 8.391 1 96.81 91 THR B O 1
ATOM 1566 N N . GLU B 1 92 ? 7.922 13.711 6.477 1 95.88 92 GLU B N 1
ATOM 1567 C CA . GLU B 1 92 ? 8.484 14.922 7.062 1 95.88 92 GLU B CA 1
ATOM 1568 C C . GLU B 1 92 ? 8.383 16.094 6.098 1 95.88 92 GLU B C 1
ATOM 1570 O O . GLU B 1 92 ? 8.281 15.906 4.883 1 95.88 92 GLU B O 1
ATOM 1575 N N . THR B 1 93 ? 8.484 17.297 6.691 1 94.31 93 THR B N 1
ATOM 1576 C CA . THR B 1 93 ? 8.547 18.516 5.887 1 94.31 93 THR B CA 1
ATOM 1577 C C . THR B 1 93 ? 9.961 18.75 5.367 1 94.31 93 THR B C 1
ATOM 1579 O O . THR B 1 93 ? 10.938 18.5 6.07 1 94.31 93 THR B O 1
ATOM 1582 N N . CYS B 1 94 ? 9.977 19.234 4.148 1 93.38 94 CYS B N 1
ATOM 1583 C CA . CYS B 1 94 ? 11.258 19.484 3.506 1 93.38 94 CYS B CA 1
ATOM 1584 C C . CYS B 1 94 ? 11.664 20.938 3.66 1 93.38 94 CYS B C 1
ATOM 1586 O O . CYS B 1 94 ? 10.844 21.844 3.473 1 93.38 94 CYS B O 1
ATOM 1588 N N . GLU B 1 95 ? 12.836 21.109 4.023 1 91.31 95 GLU B N 1
ATOM 1589 C CA . GLU B 1 95 ? 13.336 22.469 4.113 1 91.31 95 GLU B CA 1
ATOM 1590 C C . GLU B 1 95 ? 13.312 23.156 2.754 1 91.31 95 GLU B C 1
ATOM 1592 O O . GLU B 1 95 ? 12.953 24.344 2.654 1 91.31 95 GLU B O 1
ATOM 1597 N N . GLN B 1 96 ? 13.656 22.375 1.73 1 93.75 96 GLN B N 1
ATOM 1598 C CA . GLN B 1 96 ? 13.555 22.812 0.338 1 93.75 96 GLN B CA 1
ATOM 1599 C C . GLN B 1 96 ? 12.547 21.953 -0.427 1 93.75 96 GLN B C 1
ATOM 1601 O O . GLN B 1 96 ? 12.617 20.719 -0.383 1 93.75 96 GLN B O 1
ATOM 1606 N N . PRO B 1 97 ? 11.766 22.656 -1.103 1 94.06 97 PRO B N 1
ATOM 1607 C CA . PRO B 1 97 ? 10.742 21.906 -1.84 1 94.06 97 PRO B CA 1
ATOM 1608 C C . PRO B 1 97 ? 11.336 20.938 -2.848 1 94.06 97 PRO B C 1
ATOM 1610 O O . PRO B 1 97 ? 12.359 21.234 -3.477 1 94.06 97 PRO B O 1
ATOM 1613 N N . ARG B 1 98 ? 10.703 19.797 -2.854 1 94.25 98 ARG B N 1
ATOM 1614 C CA . ARG B 1 98 ? 11.102 18.781 -3.828 1 94.25 98 ARG B CA 1
ATOM 1615 C C . ARG B 1 98 ? 10.695 19.203 -5.238 1 94.25 98 ARG B C 1
ATOM 1617 O O . ARG B 1 98 ? 9.914 20.141 -5.418 1 94.25 98 ARG B O 1
ATOM 1624 N N . THR B 1 99 ? 11.195 18.484 -6.219 1 90.25 99 THR B N 1
ATOM 1625 C CA . THR B 1 99 ? 10.742 18.672 -7.594 1 90.25 99 THR B CA 1
ATOM 1626 C C . THR B 1 99 ? 9.352 18.078 -7.789 1 90.25 99 THR B C 1
ATOM 1628 O O . THR B 1 99 ? 9.07 16.969 -7.324 1 90.25 99 THR B O 1
ATOM 1631 N N . PRO B 1 100 ? 8.461 18.922 -8.414 1 83.25 100 PRO B N 1
ATOM 1632 C CA . PRO B 1 100 ? 7.117 18.391 -8.633 1 83.25 100 PRO B CA 1
ATOM 1633 C C . PRO B 1 100 ? 7.129 17.078 -9.43 1 83.25 100 PRO B C 1
ATOM 1635 O O . PRO B 1 100 ? 7.996 16.875 -10.281 1 83.25 100 PRO B O 1
ATOM 1638 N N . SER B 1 101 ? 6.395 16.094 -8.93 1 70.75 101 SER B N 1
ATOM 1639 C CA . SER B 1 101 ? 6.277 14.844 -9.672 1 70.75 101 SER B CA 1
ATOM 1640 C C . SER B 1 101 ? 5.742 15.086 -11.086 1 70.75 101 SER B C 1
ATOM 1642 O O . SER B 1 101 ? 4.855 15.922 -11.281 1 70.75 101 SER B O 1
ATOM 1644 N N . SER B 1 102 ? 6.516 15.242 -12.172 1 54.31 102 SER B N 1
ATOM 1645 C CA . SER B 1 102 ? 6.062 15.461 -13.539 1 54.31 102 SER B CA 1
ATOM 1646 C C . SER B 1 102 ? 4.855 14.586 -13.867 1 54.31 102 SER B C 1
ATOM 1648 O O . SER B 1 102 ? 4.953 13.359 -13.852 1 54.31 102 SER B O 1
ATOM 1650 N N . SER B 1 103 ? 3.707 14.773 -13.406 1 48.81 103 SER B N 1
ATOM 1651 C CA . SER B 1 103 ? 2.641 14.133 -14.164 1 48.81 103 SER B CA 1
ATOM 1652 C C . SER B 1 103 ? 2.752 14.445 -15.648 1 48.81 103 SER B C 1
ATOM 1654 O O . SER B 1 103 ? 2.514 15.578 -16.062 1 48.81 103 SER B O 1
ATOM 1656 N N . GLU B 1 104 ? 3.701 14.008 -16.297 1 34.41 104 GLU B N 1
ATOM 1657 C CA . GLU B 1 104 ? 3.74 14.188 -17.75 1 34.41 104 GLU B CA 1
ATOM 1658 C C . GLU B 1 104 ? 2.484 13.617 -18.406 1 34.41 104 GLU B C 1
ATOM 1660 O O . GLU B 1 104 ? 2.5 12.5 -18.922 1 34.41 104 GLU B O 1
ATOM 1665 N N . ILE B 1 105 ? 1.232 13.664 -18.031 1 35.91 105 ILE B N 1
ATOM 1666 C CA . ILE B 1 105 ? 0.312 13.539 -19.156 1 35.91 105 ILE B CA 1
ATOM 1667 C C . ILE B 1 105 ? 0.512 14.703 -20.125 1 35.91 105 ILE B C 1
ATOM 1669 O O . ILE B 1 105 ? 0.091 15.828 -19.844 1 35.91 105 ILE B O 1
ATOM 1673 N N . GLY B 1 106 ? 1.655 15.062 -20.516 1 23.77 106 GLY B N 1
ATOM 1674 C CA . GLY B 1 106 ? 1.578 15.867 -21.719 1 23.77 106 GLY B CA 1
ATOM 1675 C C . GLY B 1 106 ? 0.854 15.172 -22.859 1 23.77 106 GLY B C 1
ATOM 1676 O O . GLY B 1 106 ? 0.868 13.945 -22.953 1 23.77 106 GLY B O 1
#

Foldseek 3Di:
DLVVVLVVVCVVCVQFFDDDDSVQWDADVVQQKTKHAWTWTDFVVVQLVVQDFQQKTWDTKTWGMKMWGDDVVPVPPDPIDMDTDDIDIDMDTHPDGHDGNPPPPD/DLVVVLVVVCVVCVQFFDDDDSVQWDADVVQQKTKHAWTWTDFVVVQLVVQDFQQKTWDTKTWGMKMWGDDVVPVPPDPIDMDTDDIDIDMDTHPDGHDGNPPPPD

Secondary structure (DSSP, 8-state):
-HHHHHHHHHHHHTTTBSS--GGG-EEETTTTEEEEEEEEB-HHHHHHHTT--TTEEEEEEEEEEEEEE--GGGTTTS-EEEEEEEEEEEEEE-SSPPPP------/-HHHHHHHHHHHHTTTBSS--GGG-EEETTTTEEEEEEEEB-HHHHHHHTT--TTEEEEEEEEEEEEEE--GGGTTTS-EEEEEEEEEEEEEE-SSPPPP------

InterPro domains:
  IPR026728 Bridge-like lipid transfer protein family member 3A/B [PF24917] (1-101)
  IPR026728 Bridge-like lipid transfer protein family member 3A/B [PTHR22774] (1-102)

Solvent-accessible surface area (backbone atoms only — not comparable to full-atom values): 11315 Å² total; per-residue (Å²): 108,62,63,58,50,43,51,53,50,46,68,48,43,44,74,52,30,72,71,76,50,70,88,61,57,46,61,42,66,94,74,21,34,32,45,39,64,66,42,36,38,33,31,69,56,50,33,52,74,44,61,51,57,40,42,46,38,42,78,41,32,35,33,45,35,36,36,37,40,39,47,83,89,39,44,89,84,37,54,36,37,37,39,39,33,55,30,42,34,32,29,38,63,43,95,61,66,48,77,73,72,75,75,70,80,117,108,60,63,57,52,45,51,53,50,45,67,47,45,43,76,52,30,71,71,75,50,73,89,60,59,46,61,43,67,94,74,19,35,32,43,40,64,66,40,37,40,31,30,69,56,51,34,52,74,45,61,51,58,40,42,46,39,42,78,41,32,36,34,45,35,35,37,36,40,38,46,81,90,39,43,89,83,36,54,36,38,38,38,38,34,54,30,42,36,31,30,37,64,43,95,60,66,48,78,70,72,76,74,72,81,116

Organism: Aplysia californica (NCBI:txid6500)

Sequence (212 aa):
MAGLIKSQILKHLSKFTKNLSSDKINVSTFKGEGELSNLELNEDILTQLLELPTWLRITKAVCNRVAVKIQWTKLKSQPICLYLDEIIIETETCEQPRTPSSSEIGMAGLIKSQILKHLSKFTKNLSSDKINVSTFKGEGELSNLELNEDILTQLLELPTWLRITKAVCNRVAVKIQWTKLKSQPICLYLDEIIIETETCEQPRTPSSSEIG

Nearest PDB structures (foldseek):
  6cbc-assembly1_B  TM=8.429E-01  e=1.132E-06  Thermochaetoides thermophila DSM 1495
  6a9e-assembly2_B  TM=7.261E-01  e=7.889E-04  Enterobacteria phage RB59
  6a9j-assembly2_B  TM=7.024E-01  e=1.188E-03  Enterobacteria phage RB59
  6a9j-assembly1_A  TM=6.815E-01  e=2.854E-03  Enterobacteria phage RB59
  6cbc-assembly1_B  TM=8.419E-01  e=1.132E-06  Thermochaetoides thermophila DSM 1495